Protein AF-A0A8H4BDY1-F1 (afdb_monomer)

Nearest PDB structures (foldseek):
  8tno-assembly2_B  TM=2.056E-01  e=1.438E+00  synthetic construct
  5cwn-assembly1_A  TM=2.339E-01  e=3.934E+00  synthetic construct
  4pho-assembly2_B  TM=1.482E-01  e=3.161E+00  Escherichia coli K-12

Foldseek 3Di:
DDDDLVCQLVVLVVLLVQLQDPPPLFDPVLNVVSVVLSVQLSVLSNPDPDCLPSLLSLQLSLLVNLVSCLVSVVPSNLLSSLLVLLVCLVVDPSSLVSQLVQLVVPVVSGSLNSLLSLLLVFFLWDFFPCNVVCVVVVVLVDPDLVSLVVVCVVVVHDSVVSNVSRDTPDGPPSNVVSLVSSLSSLLSNLPPDPAGSPLVLQQRPSLLSCLAPSHQLVSNQSSLSSLCSNLVCQVPDDDPDDPPDLAARSNLVSLLNLLVDLDDDPVNDPPPPDDDDDDDDDPPSSVVSNVSSLVSLVSVLSHDDDPSNNVNSVVSSVVSVVVSVVSNPPPPVPPCPVVPPPPD

Structure (mmCIF, N/CA/C/O backbone):
data_AF-A0A8H4BDY1-F1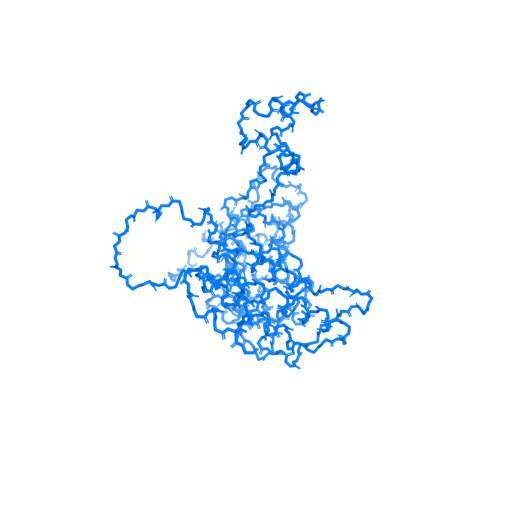
#
_entry.id   AF-A0A8H4BDY1-F1
#
loop_
_atom_site.group_PDB
_atom_site.id
_atom_site.type_symbol
_atom_site.label_atom_id
_atom_site.label_alt_id
_atom_site.label_comp_id
_atom_site.label_asym_id
_atom_site.label_entity_id
_atom_site.label_seq_id
_atom_site.pdbx_PDB_ins_code
_atom_site.Cartn_x
_atom_site.Cartn_y
_atom_site.Cartn_z
_atom_site.occupancy
_atom_site.B_iso_or_equiv
_atom_site.auth_seq_id
_atom_site.auth_comp_id
_atom_site.auth_asym_id
_atom_site.auth_atom_id
_atom_site.pdbx_PDB_model_num
ATOM 1 N N . MET A 1 1 ? -7.256 18.084 20.262 1.00 38.88 1 MET A N 1
ATOM 2 C CA . MET A 1 1 ? -8.569 18.237 20.920 1.00 38.88 1 MET A CA 1
ATOM 3 C C . MET A 1 1 ? -8.689 17.103 21.924 1.00 38.88 1 MET A C 1
ATOM 5 O O . MET A 1 1 ? -8.769 15.958 21.507 1.00 38.88 1 MET A O 1
ATOM 9 N N . VAL A 1 2 ? -8.550 17.391 23.220 1.00 43.09 2 VAL A N 1
ATOM 10 C CA . VAL A 1 2 ? -8.711 16.376 24.274 1.00 43.09 2 VAL A CA 1
ATOM 11 C C . VAL A 1 2 ? -10.213 16.156 24.436 1.00 43.09 2 VAL A C 1
ATOM 13 O O . VAL A 1 2 ? -10.931 17.101 24.757 1.00 43.09 2 VAL A O 1
ATOM 16 N N . LEU A 1 3 ? -10.709 14.959 24.113 1.00 51.81 3 LEU A N 1
ATOM 17 C CA . LEU A 1 3 ? -12.126 14.632 24.278 1.00 51.81 3 LEU A CA 1
ATOM 18 C C . LEU A 1 3 ? -12.453 14.590 25.774 1.00 51.81 3 LEU A C 1
ATOM 20 O O . LEU A 1 3 ? -11.752 13.952 26.555 1.00 51.81 3 LEU A O 1
ATOM 24 N N . VAL A 1 4 ? -13.528 15.267 26.173 1.00 63.31 4 VAL A N 1
ATOM 25 C CA . VAL A 1 4 ? -14.064 15.171 27.535 1.00 63.31 4 VAL A CA 1
ATOM 26 C C . VAL A 1 4 ? -14.642 13.756 27.709 1.00 63.31 4 VAL A C 1
ATOM 28 O O . VAL A 1 4 ? -15.328 13.292 26.797 1.00 63.31 4 VAL A O 1
ATOM 31 N N . PRO A 1 5 ? -14.454 13.056 28.845 1.00 62.84 5 PRO A N 1
ATOM 32 C CA . PRO A 1 5 ? -14.910 11.668 29.001 1.00 62.84 5 PRO A CA 1
ATOM 33 C C . PRO A 1 5 ? -16.387 11.435 28.637 1.00 62.84 5 PRO A C 1
ATOM 35 O O . PRO A 1 5 ? -16.732 10.454 27.986 1.00 62.84 5 PRO A O 1
ATOM 38 N N . LYS A 1 6 ? -17.263 12.400 28.947 1.00 71.88 6 LYS A N 1
ATOM 39 C CA . LYS A 1 6 ? -18.699 12.347 28.615 1.00 71.88 6 LYS A CA 1
ATOM 40 C C . LYS A 1 6 ? -19.000 12.393 27.111 1.00 71.88 6 LYS A C 1
ATOM 42 O O . LYS A 1 6 ? -20.069 11.956 26.698 1.00 71.88 6 LYS A O 1
ATOM 47 N N . SER A 1 7 ? -18.094 12.926 26.289 1.00 82.38 7 SER A N 1
ATOM 48 C CA . SER A 1 7 ? -18.270 12.994 24.833 1.00 82.38 7 SER A CA 1
ATOM 49 C C . SER A 1 7 ? -17.764 11.751 24.102 1.00 82.38 7 SER A C 1
ATOM 51 O O . SER A 1 7 ? -18.085 11.588 22.927 1.00 82.38 7 SER A O 1
ATOM 53 N N . ILE A 1 8 ? -17.009 10.870 24.772 1.00 84.94 8 ILE A N 1
ATOM 54 C CA . ILE A 1 8 ? -16.420 9.668 24.160 1.00 84.94 8 ILE A CA 1
ATOM 55 C C . I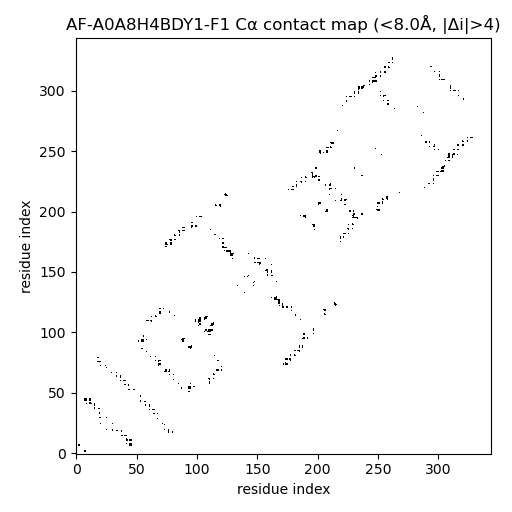LE A 1 8 ? -17.498 8.733 23.586 1.00 84.94 8 ILE A C 1
ATOM 57 O O . ILE A 1 8 ? -17.355 8.356 22.426 1.00 84.94 8 ILE A O 1
ATOM 61 N N . PRO A 1 9 ? -18.615 8.427 24.282 1.00 88.19 9 PRO A N 1
ATOM 62 C CA . PRO A 1 9 ? -19.652 7.566 23.711 1.00 88.19 9 PRO A CA 1
ATOM 63 C C . PRO A 1 9 ? -20.327 8.154 22.473 1.00 88.19 9 PRO A C 1
ATOM 65 O O . PRO A 1 9 ? -20.588 7.444 21.507 1.00 88.19 9 PRO A O 1
ATOM 68 N N . ASN A 1 10 ? -20.573 9.467 22.461 1.00 90.00 10 ASN A N 1
ATOM 69 C CA . ASN A 1 10 ? -21.134 10.124 21.280 1.00 90.00 10 ASN A CA 1
ATOM 70 C C . ASN A 1 10 ? -20.144 10.141 20.113 1.00 90.00 10 ASN A C 1
ATOM 72 O O . ASN A 1 10 ? -20.545 9.889 18.979 1.00 90.00 10 ASN A O 1
ATOM 76 N N . PHE A 1 11 ? -18.862 10.393 20.385 1.00 89.94 11 PHE A N 1
ATOM 77 C CA . PHE A 1 11 ? -17.811 10.282 19.378 1.00 89.94 11 PHE A CA 1
ATOM 78 C C . PHE A 1 11 ? -17.734 8.859 18.809 1.00 89.94 11 PHE A C 1
ATOM 80 O O . PHE A 1 11 ? -17.739 8.704 17.591 1.00 89.94 11 PHE A O 1
ATOM 87 N N . ALA A 1 12 ? -17.722 7.837 19.671 1.00 91.75 12 ALA A N 1
ATOM 88 C CA . ALA A 1 12 ? -17.639 6.435 19.273 1.00 91.75 12 ALA A CA 1
ATOM 89 C C . ALA A 1 12 ? -18.791 6.053 18.336 1.00 91.75 12 ALA A C 1
ATOM 91 O O . ALA A 1 12 ? -18.534 5.549 17.246 1.00 91.75 12 ALA A O 1
ATOM 92 N N . ARG A 1 13 ? -20.038 6.401 18.682 1.00 92.25 13 ARG A N 1
ATOM 93 C CA . ARG A 1 13 ? -21.212 6.170 17.820 1.00 92.25 13 ARG A CA 1
ATOM 94 C C . ARG A 1 13 ? -21.109 6.876 16.474 1.00 92.25 13 ARG A C 1
ATOM 96 O O . ARG A 1 13 ? -21.358 6.270 15.435 1.00 92.25 13 ARG A O 1
ATOM 103 N N . GLN A 1 14 ? -20.746 8.161 16.474 1.00 91.19 14 GLN A N 1
ATOM 104 C CA . GLN A 1 14 ? -20.620 8.938 15.237 1.00 91.19 14 GLN A CA 1
ATOM 105 C C . GLN A 1 14 ? -19.518 8.380 14.337 1.00 91.19 14 GLN A C 1
ATOM 107 O O . GLN A 1 14 ? -19.706 8.272 13.128 1.00 91.19 14 GLN A O 1
ATOM 112 N N . PHE A 1 15 ? -18.386 7.992 14.916 1.00 92.88 15 PHE A N 1
ATOM 113 C CA . PHE A 1 15 ? -17.306 7.341 14.191 1.00 92.88 15 PHE A CA 1
ATOM 114 C C . PHE A 1 15 ? -17.748 5.987 13.622 1.00 92.88 15 PHE A C 1
ATOM 116 O O . PHE A 1 15 ? -17.656 5.776 12.415 1.00 92.88 15 PHE A O 1
ATOM 123 N N . CYS A 1 16 ? -18.305 5.112 14.459 1.00 94.81 16 CYS A N 1
ATOM 124 C CA . CYS A 1 16 ? -18.719 3.762 14.081 1.00 94.81 16 CYS A CA 1
ATOM 125 C C . CYS A 1 16 ? -19.859 3.758 13.056 1.00 94.81 16 CYS A C 1
ATOM 127 O O . CYS A 1 16 ? -19.932 2.858 12.226 1.00 94.81 16 CYS A O 1
ATOM 129 N N . SER A 1 17 ? -20.699 4.799 13.021 1.00 92.31 17 SER A N 1
ATOM 130 C CA . SER A 1 17 ? -21.708 4.957 11.965 1.00 92.31 17 SER A CA 1
ATOM 131 C C . SER A 1 17 ? -21.104 5.040 10.556 1.00 92.31 17 SER A C 1
ATOM 133 O O . SER A 1 17 ? -21.724 4.564 9.612 1.00 92.31 17 SER A O 1
ATOM 135 N N . LYS A 1 18 ? -19.873 5.557 10.414 1.00 92.12 18 LYS A N 1
ATOM 136 C CA . LYS A 1 18 ? -19.153 5.638 9.128 1.00 92.12 18 LYS A CA 1
ATOM 137 C C . LYS A 1 18 ? -18.555 4.306 8.678 1.00 92.12 18 LYS A C 1
ATOM 139 O O . LYS A 1 18 ? -18.120 4.192 7.540 1.00 92.12 18 LYS A O 1
ATOM 144 N N . LEU A 1 19 ? -18.498 3.326 9.576 1.00 93.31 19 LEU A N 1
ATOM 145 C CA . LEU A 1 19 ? -17.988 1.986 9.296 1.00 93.31 19 LEU A CA 1
ATOM 146 C C . LEU A 1 19 ? -19.111 1.001 8.941 1.00 93.31 19 LEU A C 1
ATOM 148 O O . LEU A 1 19 ? -18.834 -0.159 8.650 1.00 93.31 19 LEU A O 1
ATOM 152 N N . LYS A 1 20 ? -20.375 1.445 8.964 1.00 90.94 20 LYS A N 1
ATOM 153 C CA . LYS A 1 20 ? -21.522 0.629 8.562 1.00 90.94 20 LYS A CA 1
ATOM 154 C C . LYS A 1 20 ? -21.788 0.820 7.065 1.00 90.94 20 LYS A C 1
ATOM 156 O O . LYS A 1 20 ? -21.914 1.964 6.626 1.00 90.94 20 LYS A O 1
ATOM 161 N N . PRO A 1 21 ? -21.883 -0.264 6.281 1.00 86.94 21 PRO A N 1
ATOM 162 C CA . PRO A 1 21 ? -22.138 -0.161 4.854 1.00 86.94 21 PRO A CA 1
ATOM 163 C C . PRO A 1 21 ? -23.585 0.301 4.610 1.00 86.94 21 PRO A C 1
ATOM 165 O O . PRO A 1 21 ? -24.479 -0.066 5.383 1.00 86.94 21 PRO A O 1
ATOM 168 N N . PRO A 1 22 ? -23.838 1.087 3.547 1.00 85.12 22 PRO A N 1
ATOM 169 C CA . PRO A 1 22 ? -25.196 1.435 3.154 1.00 85.12 22 PRO A CA 1
ATOM 170 C C . PRO A 1 22 ? -26.000 0.190 2.752 1.00 85.12 22 PRO A C 1
ATOM 172 O O . PRO A 1 22 ? -25.445 -0.861 2.417 1.00 85.12 22 PRO A O 1
ATOM 175 N N . ASP A 1 23 ? -27.327 0.298 2.799 1.00 81.00 23 ASP A N 1
ATOM 176 C CA . ASP A 1 23 ? -28.209 -0.813 2.446 1.00 81.00 23 ASP A CA 1
ATOM 177 C C . ASP A 1 23 ? -27.977 -1.271 0.999 1.00 81.00 23 ASP A C 1
ATOM 179 O O . ASP A 1 23 ? -27.919 -0.464 0.076 1.00 81.00 23 ASP A O 1
ATOM 183 N N . GLY A 1 24 ? -27.815 -2.586 0.816 1.00 81.31 24 GLY A N 1
ATOM 184 C CA . GLY A 1 24 ? -27.540 -3.202 -0.485 1.00 81.31 24 GLY A CA 1
ATOM 185 C C . GLY A 1 24 ? -26.088 -3.102 -0.972 1.00 81.31 24 GLY A C 1
ATOM 186 O O . GLY A 1 24 ? -25.799 -3.607 -2.051 1.00 81.31 24 GLY A O 1
ATOM 187 N N . ALA A 1 25 ? -25.169 -2.497 -0.207 1.00 84.81 25 ALA A N 1
ATOM 188 C CA . ALA A 1 25 ? -23.775 -2.315 -0.633 1.00 84.81 25 ALA A CA 1
ATOM 189 C C . ALA A 1 25 ? -22.879 -3.558 -0.485 1.00 84.81 25 ALA A C 1
ATOM 191 O O . ALA A 1 25 ? -21.786 -3.582 -1.038 1.00 84.81 25 ALA A O 1
ATOM 192 N N . CYS A 1 26 ? -23.311 -4.563 0.277 1.00 90.44 26 CYS A N 1
ATOM 193 C CA . CYS A 1 26 ? -22.607 -5.833 0.464 1.00 90.44 26 CYS A CA 1
ATOM 194 C C . CYS A 1 26 ? -23.605 -6.953 0.782 1.00 90.44 26 CYS A C 1
ATOM 196 O O . CYS A 1 26 ? -24.790 -6.690 1.037 1.00 90.44 26 CYS A O 1
ATOM 198 N N . SER A 1 27 ? -23.135 -8.202 0.778 1.00 90.94 27 SER A N 1
ATOM 199 C CA . SER A 1 27 ? -23.969 -9.351 1.141 1.00 90.94 27 SER A CA 1
ATOM 200 C C . SER A 1 27 ? -24.493 -9.265 2.586 1.00 90.94 27 SER A C 1
ATOM 202 O O . SER A 1 27 ? -23.870 -8.671 3.467 1.00 90.94 27 SER A O 1
ATOM 204 N N . SER A 1 28 ? -25.651 -9.881 2.860 1.00 90.06 28 SER A N 1
ATOM 205 C CA . SER A 1 28 ? -26.267 -9.858 4.198 1.00 90.06 28 SER A CA 1
ATOM 206 C C . SER A 1 28 ? -25.351 -10.433 5.282 1.00 90.06 28 SER A C 1
ATOM 208 O O . SER A 1 28 ? -25.279 -9.871 6.370 1.00 90.06 28 SER A O 1
ATOM 210 N N . ASN A 1 29 ? -24.610 -11.499 4.959 1.00 91.06 29 ASN A N 1
ATOM 211 C CA . ASN A 1 29 ? -23.642 -12.112 5.867 1.00 91.06 29 ASN A CA 1
ATOM 212 C C . ASN A 1 29 ? -22.479 -11.157 6.181 1.00 91.06 29 ASN A C 1
ATOM 214 O O . ASN A 1 29 ? -22.154 -10.937 7.345 1.00 91.06 29 ASN A O 1
ATOM 218 N N . THR A 1 30 ? -21.896 -10.519 5.160 1.00 91.00 30 THR A N 1
ATOM 219 C CA . THR A 1 30 ? -20.850 -9.504 5.354 1.00 91.00 30 THR A CA 1
ATOM 220 C C . THR A 1 30 ? -21.359 -8.339 6.200 1.00 91.00 30 THR A C 1
ATOM 222 O O . THR A 1 30 ? -20.673 -7.898 7.123 1.00 91.00 30 THR A O 1
ATOM 225 N N . LYS A 1 31 ? -22.579 -7.861 5.933 1.00 92.31 31 LYS A N 1
ATOM 226 C CA . LYS A 1 31 ? -23.200 -6.780 6.705 1.00 92.31 31 LYS A CA 1
ATOM 227 C C . LYS A 1 31 ? -23.331 -7.142 8.185 1.00 92.31 31 LYS A C 1
ATOM 229 O O . LYS A 1 31 ? -23.054 -6.295 9.033 1.00 92.31 31 LYS A O 1
ATOM 234 N N . GLU A 1 32 ? -23.727 -8.373 8.497 1.00 92.12 32 GLU A N 1
ATOM 235 C CA . GLU A 1 32 ? -23.847 -8.859 9.873 1.00 92.12 32 GLU A CA 1
ATOM 236 C C . GLU A 1 32 ? -22.480 -8.945 10.563 1.00 92.12 32 GLU A C 1
ATOM 238 O O . GLU A 1 32 ? -22.296 -8.330 11.616 1.00 92.12 32 GLU A O 1
ATOM 243 N N . ILE A 1 33 ? -21.491 -9.590 9.936 1.00 93.62 33 ILE A N 1
ATOM 244 C CA . ILE A 1 33 ? -20.128 -9.704 10.483 1.00 93.62 33 ILE A CA 1
ATOM 245 C C . ILE A 1 33 ? -19.529 -8.317 10.735 1.00 93.62 33 ILE A C 1
ATOM 247 O O . ILE A 1 33 ? -19.016 -8.038 11.820 1.00 93.62 33 ILE A O 1
ATOM 251 N N . LEU A 1 34 ? -19.632 -7.414 9.760 1.00 94.25 34 LEU A N 1
ATOM 252 C CA . LEU A 1 34 ? -19.118 -6.057 9.894 1.00 94.25 34 LEU A CA 1
ATOM 253 C C . LEU A 1 34 ? -19.869 -5.278 10.982 1.00 94.25 34 LEU A C 1
ATOM 255 O O . LEU A 1 34 ? -19.256 -4.491 11.696 1.00 94.25 34 LEU A O 1
ATOM 259 N N . SER A 1 35 ? -21.170 -5.515 11.169 1.00 93.69 35 SER A N 1
ATOM 260 C CA . SER A 1 35 ? -21.929 -4.880 12.252 1.00 93.69 35 SER A CA 1
ATOM 261 C C . SER A 1 35 ? -21.447 -5.301 13.644 1.00 93.69 35 SER A C 1
ATOM 263 O O . SER A 1 35 ? -21.367 -4.443 14.526 1.00 93.69 35 SER A O 1
ATOM 265 N N . LEU A 1 36 ? -21.066 -6.573 13.818 1.00 95.12 36 LEU A N 1
ATOM 266 C CA . LEU A 1 36 ? -20.481 -7.087 15.057 1.00 95.12 36 LEU A CA 1
ATOM 267 C C . LEU A 1 36 ? -19.117 -6.438 15.314 1.00 95.12 36 LEU A C 1
ATOM 269 O O . LEU A 1 36 ? -18.917 -5.835 16.365 1.00 95.12 36 LEU A O 1
ATOM 273 N N . LEU A 1 37 ? -18.233 -6.431 14.311 1.00 96.56 37 LEU A N 1
ATOM 274 C CA . LEU A 1 37 ? -16.915 -5.792 14.418 1.00 96.56 37 LEU A CA 1
ATOM 275 C C . LEU A 1 37 ? -17.017 -4.294 14.727 1.00 96.56 37 LEU A C 1
ATOM 277 O O . LEU A 1 37 ? -16.262 -3.762 15.537 1.00 96.56 37 LEU A O 1
ATOM 281 N N . VAL A 1 38 ? -17.968 -3.591 14.108 1.00 95.88 38 VAL A N 1
ATOM 282 C CA . VAL A 1 38 ? -18.206 -2.167 14.373 1.00 95.88 38 VAL A CA 1
ATOM 283 C C . VAL A 1 38 ? -18.724 -1.938 15.795 1.00 95.88 38 VAL A C 1
ATOM 285 O O . VAL A 1 38 ? -18.346 -0.943 16.414 1.00 95.88 38 VAL A O 1
ATOM 288 N N . SER A 1 39 ? -19.542 -2.847 16.331 1.00 95.88 39 SER A N 1
ATOM 289 C CA . SER A 1 39 ? -19.968 -2.806 17.735 1.00 95.88 39 SER A CA 1
ATOM 290 C C . SER A 1 39 ? -18.779 -2.986 18.683 1.00 95.88 39 SER A C 1
ATOM 292 O O . SER A 1 39 ? -18.631 -2.213 19.629 1.00 95.88 39 SER A O 1
ATOM 294 N N . ASP A 1 40 ? -17.885 -3.933 18.393 1.00 96.56 40 ASP A N 1
ATOM 295 C CA . ASP A 1 40 ? -16.677 -4.170 19.192 1.00 96.56 40 ASP A CA 1
ATOM 296 C C . ASP A 1 40 ? -15.716 -2.971 19.150 1.00 96.56 40 ASP A C 1
ATOM 298 O O . ASP A 1 40 ? -15.106 -2.608 20.162 1.00 96.56 40 ASP A O 1
ATOM 302 N N . ILE A 1 41 ? -15.606 -2.301 17.995 1.00 96.38 41 ILE A N 1
ATOM 303 C CA . ILE A 1 41 ? -14.851 -1.047 17.852 1.00 96.38 41 ILE A CA 1
ATOM 304 C C . ILE A 1 41 ? -15.476 0.046 18.725 1.00 96.38 41 ILE A C 1
ATOM 306 O O . ILE A 1 41 ? -14.752 0.739 19.445 1.00 96.38 41 ILE A O 1
ATOM 310 N N . GLU A 1 42 ? -16.802 0.201 18.688 1.00 95.62 42 GLU A N 1
ATOM 311 C CA . GLU A 1 42 ? -17.514 1.188 19.504 1.00 95.62 42 GLU A CA 1
ATOM 312 C C . GLU A 1 42 ? -17.256 0.953 20.997 1.00 95.62 42 GLU A C 1
ATOM 314 O O . GLU A 1 42 ? -16.857 1.877 21.713 1.00 95.62 42 GLU A O 1
ATOM 319 N N . GLU A 1 43 ? -17.409 -0.289 21.456 1.00 94.25 43 GLU A N 1
ATOM 320 C CA . GLU A 1 43 ? -17.187 -0.686 22.845 1.00 94.25 43 GLU A CA 1
ATOM 321 C C . GLU A 1 43 ? -15.734 -0.461 23.281 1.00 94.25 43 GLU A C 1
ATOM 323 O O . GLU A 1 43 ? -15.492 0.100 24.354 1.00 94.25 43 GLU A O 1
ATOM 328 N N . THR A 1 44 ? -14.771 -0.812 22.424 1.00 94.25 44 THR A N 1
ATOM 329 C CA . THR A 1 44 ? -13.336 -0.593 22.667 1.00 94.25 44 THR A CA 1
ATOM 330 C C . THR A 1 44 ? -13.017 0.892 22.854 1.00 94.25 44 THR A C 1
ATOM 332 O O . THR A 1 44 ? -12.248 1.251 23.747 1.00 94.25 44 THR A O 1
ATOM 335 N N . ILE A 1 45 ? -13.620 1.779 22.053 1.00 92.44 45 ILE A N 1
ATOM 336 C CA . ILE A 1 45 ? -13.439 3.233 22.193 1.00 92.44 45 ILE A CA 1
ATOM 337 C C . ILE A 1 45 ? -14.103 3.738 23.478 1.00 92.44 45 ILE A C 1
ATOM 339 O O . ILE A 1 45 ? -13.500 4.528 24.205 1.00 92.44 45 ILE A O 1
ATOM 343 N N . ILE A 1 46 ? -15.329 3.295 23.773 1.00 90.69 46 ILE A N 1
ATOM 344 C CA . ILE A 1 46 ? -16.091 3.733 24.953 1.00 90.69 46 ILE A CA 1
ATOM 345 C C . ILE A 1 46 ? -15.378 3.357 26.251 1.00 90.69 46 ILE A C 1
ATOM 347 O O . ILE A 1 46 ? -15.313 4.174 27.168 1.00 90.69 46 ILE A O 1
ATOM 351 N N . ARG A 1 47 ? -14.841 2.138 26.323 1.00 88.12 47 ARG A N 1
ATOM 352 C CA . ARG A 1 47 ? -14.148 1.601 27.505 1.00 88.12 47 ARG A CA 1
ATOM 353 C C . ARG A 1 47 ? -12.652 1.917 27.521 1.00 88.12 47 ARG A C 1
ATOM 355 O O . ARG A 1 47 ? -11.906 1.341 28.308 1.00 88.12 47 ARG A O 1
ATOM 362 N N . SER A 1 48 ? -12.192 2.805 26.643 1.00 86.19 48 SER A N 1
ATOM 363 C CA . SER A 1 48 ? -10.777 3.139 26.534 1.00 86.19 48 SER A CA 1
ATOM 364 C C . SER A 1 48 ? -10.286 3.905 27.762 1.00 86.19 48 SER A C 1
ATOM 366 O O . SER A 1 48 ? -10.451 5.121 27.854 1.00 86.19 48 SER A O 1
ATOM 368 N N . GLU A 1 49 ? -9.578 3.212 28.647 1.00 83.94 49 GLU A N 1
ATOM 369 C CA . GLU A 1 49 ? -8.903 3.814 29.805 1.00 83.94 49 GLU A CA 1
ATOM 370 C C . GLU A 1 49 ? -7.382 3.904 29.616 1.00 83.94 49 GLU A C 1
ATOM 372 O O . GLU A 1 49 ? -6.737 4.796 30.166 1.00 83.94 49 GLU A O 1
ATOM 377 N N . ASN A 1 50 ? -6.799 3.010 28.807 1.00 83.31 50 ASN A N 1
ATOM 378 C CA . ASN A 1 50 ? -5.355 2.913 28.611 1.00 83.31 50 ASN A CA 1
ATOM 379 C C . ASN A 1 50 ? -4.992 2.756 27.121 1.00 83.31 50 ASN A C 1
ATOM 381 O O . ASN A 1 50 ? -5.309 1.723 26.524 1.00 83.31 50 ASN A O 1
ATOM 385 N N . PRO A 1 51 ? -4.257 3.713 26.518 1.00 81.62 51 PRO A N 1
ATOM 386 C CA . PRO A 1 51 ? -3.891 3.650 25.103 1.00 81.62 51 PRO A CA 1
ATOM 387 C C . PRO A 1 51 ? -3.042 2.421 24.752 1.00 81.62 51 PRO A C 1
ATOM 389 O O . PRO A 1 51 ? -3.138 1.928 23.629 1.00 81.62 51 PRO A O 1
ATOM 392 N N . SER A 1 52 ? -2.262 1.885 25.695 1.00 85.00 52 SER A N 1
ATOM 393 C CA . SER A 1 52 ? -1.443 0.685 25.483 1.00 85.00 52 SER A CA 1
ATOM 394 C C . SER A 1 52 ? -2.271 -0.581 25.258 1.00 85.00 52 SER A C 1
ATOM 396 O O . SER A 1 52 ? -1.744 -1.532 24.693 1.00 85.00 52 SER A O 1
ATOM 398 N N . PHE A 1 53 ? -3.544 -0.592 25.667 1.00 86.69 53 PHE A N 1
ATOM 399 C CA . PHE A 1 53 ? -4.492 -1.679 25.398 1.00 86.69 53 PHE A CA 1
ATOM 400 C C . PHE A 1 53 ? -5.461 -1.320 24.273 1.00 86.69 53 PHE A C 1
ATOM 402 O O . PHE A 1 53 ? -5.662 -2.116 23.359 1.00 86.69 53 PHE A O 1
ATOM 409 N N . THR A 1 54 ? -6.011 -0.104 24.290 1.00 91.31 54 THR A N 1
ATOM 410 C CA . THR A 1 54 ? -6.995 0.332 23.292 1.00 91.31 54 THR A CA 1
ATOM 411 C C . THR A 1 54 ? -6.420 0.307 21.877 1.00 91.31 54 THR A C 1
ATOM 413 O O . THR A 1 54 ? -7.081 -0.153 20.951 1.00 91.31 54 THR A O 1
ATOM 416 N N . ILE A 1 55 ? -5.187 0.790 21.683 1.00 92.75 55 ILE A N 1
ATOM 417 C CA . ILE A 1 55 ? -4.589 0.905 20.347 1.00 92.75 55 ILE A CA 1
ATOM 418 C C . ILE A 1 55 ? -4.356 -0.473 19.709 1.00 92.75 55 ILE A C 1
ATOM 420 O O . ILE A 1 55 ? -4.815 -0.657 18.580 1.00 92.75 55 ILE A O 1
ATOM 424 N N . PRO A 1 56 ? -3.703 -1.450 20.375 1.00 92.94 56 PRO A N 1
ATOM 425 C CA . PRO A 1 56 ? -3.599 -2.801 19.829 1.00 92.94 56 PRO A CA 1
ATOM 426 C C . PRO A 1 56 ? -4.959 -3.426 19.496 1.00 92.94 56 PRO A C 1
ATOM 428 O O . PRO A 1 56 ? -5.106 -3.980 18.409 1.00 92.94 56 PRO A O 1
ATOM 431 N N . SER A 1 57 ? -5.960 -3.291 20.375 1.00 94.44 57 SER A N 1
ATOM 432 C CA . SER A 1 57 ? -7.304 -3.838 20.136 1.00 94.44 57 SER A CA 1
ATOM 433 C C . SER A 1 57 ? -7.975 -3.211 18.914 1.00 94.44 57 SER A C 1
ATOM 435 O O . SER A 1 57 ? -8.511 -3.927 18.073 1.00 94.44 57 SER A O 1
ATOM 437 N N . LEU A 1 58 ? -7.884 -1.886 18.754 1.00 95.50 58 LEU A N 1
ATOM 438 C CA . LEU A 1 58 ? -8.410 -1.203 17.571 1.00 95.50 58 LEU A CA 1
ATOM 439 C C . LEU A 1 58 ? -7.700 -1.642 16.290 1.00 95.50 58 LEU A C 1
ATOM 441 O O . LEU A 1 58 ? -8.362 -1.901 15.291 1.00 95.50 58 LEU A O 1
ATOM 445 N N . LEU A 1 59 ? -6.369 -1.757 16.307 1.00 95.44 59 LEU A N 1
ATOM 446 C CA . LEU A 1 59 ? -5.618 -2.244 15.147 1.00 95.44 59 LEU A CA 1
ATOM 447 C C . LEU A 1 59 ? -6.008 -3.682 14.787 1.00 95.44 59 LEU A C 1
ATOM 449 O O . LEU A 1 59 ? -6.146 -3.981 13.604 1.00 95.44 59 LEU A O 1
ATOM 453 N N . ALA A 1 60 ? -6.236 -4.548 15.777 1.00 94.88 60 ALA A N 1
ATOM 454 C CA . ALA A 1 60 ? -6.698 -5.914 15.551 1.00 94.88 60 ALA A CA 1
ATOM 45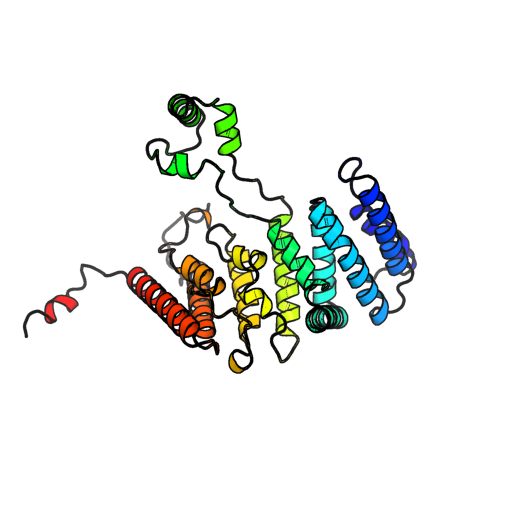5 C C . ALA A 1 60 ? -8.109 -5.958 14.941 1.00 94.88 60 ALA A C 1
ATOM 457 O O . ALA A 1 60 ? -8.328 -6.694 13.981 1.00 94.88 60 ALA A O 1
ATOM 458 N N . LEU A 1 61 ? -9.041 -5.137 15.431 1.00 96.62 61 LEU A N 1
ATOM 459 C CA . LEU A 1 61 ? -10.393 -5.037 14.869 1.00 96.62 61 LEU A CA 1
ATOM 460 C C . LEU A 1 61 ? -10.368 -4.477 13.440 1.00 96.62 61 LEU A C 1
ATOM 462 O O . LEU A 1 61 ? -10.990 -5.038 12.542 1.00 96.62 61 LEU A O 1
ATOM 466 N N . PHE A 1 62 ? -9.570 -3.437 13.177 1.00 96.94 62 PHE A N 1
ATOM 467 C CA . PHE A 1 62 ? -9.360 -2.939 11.815 1.00 96.94 62 PHE A CA 1
ATOM 468 C C . PHE A 1 62 ? -8.736 -3.995 10.898 1.00 96.94 62 PHE A C 1
ATOM 470 O O . PHE A 1 62 ? -9.130 -4.099 9.738 1.00 96.94 62 PHE A O 1
ATOM 477 N N . ASN A 1 63 ? -7.814 -4.811 11.414 1.00 95.44 63 ASN A N 1
ATOM 478 C CA . ASN A 1 63 ? -7.226 -5.919 10.669 1.00 95.44 63 ASN A CA 1
ATOM 479 C C . ASN A 1 63 ? -8.259 -6.968 10.248 1.00 95.44 63 ASN A C 1
ATOM 481 O O . ASN A 1 63 ? -8.106 -7.568 9.193 1.00 95.44 63 ASN A O 1
ATOM 485 N N . GLN A 1 64 ? -9.289 -7.189 11.064 1.00 95.44 64 GLN A N 1
ATOM 486 C CA . GLN A 1 64 ? -10.388 -8.102 10.747 1.00 95.44 64 GLN A CA 1
ATOM 487 C C . GLN A 1 64 ? -11.371 -7.474 9.751 1.00 95.44 64 GLN A C 1
ATOM 489 O O . GLN A 1 64 ? -11.855 -8.158 8.854 1.00 95.44 64 GLN A O 1
ATOM 494 N N . CYS A 1 65 ? -11.621 -6.164 9.853 1.00 96.06 65 CYS A N 1
ATOM 495 C CA . CYS A 1 65 ? -12.487 -5.449 8.914 1.00 96.06 65 CYS A CA 1
ATOM 496 C C . CYS A 1 65 ? -11.892 -5.350 7.501 1.00 96.06 65 CYS A C 1
ATOM 498 O O . CYS A 1 65 ? -12.636 -5.429 6.526 1.00 96.06 65 CYS A O 1
ATOM 500 N N . LEU A 1 66 ? -10.577 -5.128 7.372 1.00 95.50 66 LEU A N 1
ATOM 501 C CA . LEU A 1 66 ? -9.941 -4.815 6.086 1.00 95.50 66 LEU A CA 1
ATOM 502 C C . LEU A 1 66 ? -10.166 -5.894 5.008 1.00 95.50 66 LEU A C 1
ATOM 504 O O . LEU A 1 66 ? -10.647 -5.508 3.946 1.00 95.50 66 LEU A O 1
ATOM 508 N N . PRO A 1 67 ? -9.906 -7.198 5.241 1.00 94.56 67 PRO A N 1
ATOM 509 C CA . PRO A 1 67 ? -10.163 -8.246 4.248 1.00 94.56 67 PRO A CA 1
ATOM 510 C C . PRO A 1 67 ? -11.615 -8.264 3.761 1.00 94.56 67 PRO A C 1
ATOM 512 O O . PRO A 1 67 ? -11.866 -8.219 2.562 1.00 94.56 67 PRO A O 1
ATOM 515 N N . ILE A 1 68 ? -12.569 -8.191 4.694 1.00 94.75 68 ILE A N 1
ATOM 516 C CA . ILE A 1 68 ? -14.008 -8.156 4.397 1.00 94.75 68 ILE A CA 1
ATOM 517 C C . ILE A 1 68 ? -14.344 -6.957 3.498 1.00 94.75 68 ILE A C 1
ATOM 519 O O . ILE A 1 68 ? -15.079 -7.070 2.518 1.00 94.75 68 ILE A O 1
ATOM 523 N N . CYS A 1 69 ? -13.785 -5.788 3.820 1.00 94.56 69 CYS A N 1
ATOM 524 C CA . CYS A 1 69 ? -14.011 -4.574 3.045 1.00 94.56 69 CYS A CA 1
ATOM 525 C C . CYS A 1 69 ? -13.344 -4.622 1.664 1.00 94.56 69 CYS A C 1
ATOM 527 O O . CYS A 1 69 ? -13.872 -4.025 0.727 1.00 94.56 69 CYS A O 1
ATOM 529 N N . ILE A 1 70 ? -12.195 -5.292 1.533 1.00 93.19 70 ILE A N 1
ATOM 530 C CA . ILE A 1 70 ? -11.490 -5.486 0.259 1.00 93.19 70 ILE A CA 1
ATOM 531 C C . ILE A 1 70 ? -12.332 -6.364 -0.670 1.00 93.19 70 ILE A C 1
ATOM 533 O O . ILE A 1 70 ? -12.582 -5.961 -1.809 1.00 93.19 70 ILE A O 1
ATOM 537 N N . ASP A 1 71 ? -12.819 -7.501 -0.170 1.00 92.81 71 ASP A N 1
ATOM 538 C CA . ASP A 1 71 ? -13.601 -8.471 -0.946 1.00 92.81 71 ASP A CA 1
ATOM 539 C C . ASP A 1 71 ? -14.891 -7.847 -1.505 1.00 92.81 71 ASP A C 1
ATOM 541 O O . ASP A 1 71 ? -15.216 -8.006 -2.684 1.00 92.81 71 ASP A O 1
ATOM 545 N N . GLU A 1 72 ? -15.582 -7.051 -0.688 1.00 92.94 72 GLU A N 1
ATOM 546 C CA . GLU A 1 72 ? -16.835 -6.371 -1.055 1.00 92.94 72 GLU A CA 1
ATOM 547 C C . GLU A 1 72 ? -16.611 -4.969 -1.654 1.00 92.94 72 GLU A C 1
ATOM 549 O O . GLU A 1 72 ? -17.563 -4.249 -1.950 1.00 92.94 72 GLU A O 1
ATOM 554 N N . LYS A 1 73 ? -15.353 -4.551 -1.852 1.00 91.19 73 LYS A N 1
ATOM 555 C CA . LYS A 1 73 ? -14.969 -3.249 -2.433 1.00 91.19 73 LYS A CA 1
ATOM 556 C C . LYS A 1 73 ? -15.570 -2.028 -1.715 1.00 91.19 73 LYS A C 1
ATOM 558 O O . LYS A 1 73 ? -15.939 -1.032 -2.340 1.00 91.19 73 LYS A O 1
ATOM 563 N N . LEU A 1 74 ? -15.616 -2.062 -0.385 1.00 93.00 74 LEU A N 1
ATOM 564 C CA . LEU A 1 74 ? -16.178 -1.005 0.466 1.00 93.00 74 LEU A CA 1
ATOM 565 C C . LEU A 1 74 ? -15.212 0.186 0.632 1.00 93.00 74 LEU A C 1
ATOM 567 O O . LEU A 1 74 ? -14.681 0.442 1.716 1.00 93.00 74 LEU A O 1
ATOM 571 N N . HIS A 1 75 ? -14.977 0.928 -0.452 1.00 92.00 75 HIS A N 1
ATOM 572 C CA . HIS A 1 75 ? -13.951 1.977 -0.547 1.00 92.00 75 HIS A CA 1
ATOM 573 C C . HIS A 1 75 ? -14.017 3.053 0.552 1.00 92.00 75 HIS A C 1
ATOM 575 O O . HIS A 1 75 ? -12.974 3.432 1.086 1.00 92.00 75 HIS A O 1
ATOM 581 N N . ASP A 1 76 ? -15.208 3.518 0.937 1.00 92.69 76 ASP A N 1
ATOM 582 C CA . ASP A 1 76 ? -15.372 4.545 1.981 1.00 92.69 76 ASP A CA 1
ATOM 583 C C . ASP A 1 76 ? -14.955 4.054 3.374 1.00 92.69 76 ASP A C 1
ATOM 585 O O . ASP A 1 76 ? -14.332 4.781 4.160 1.00 92.69 76 ASP A O 1
ATOM 589 N N . ILE A 1 77 ? -15.264 2.792 3.673 1.00 95.06 77 ILE A N 1
ATOM 590 C CA . ILE A 1 77 ? -14.925 2.161 4.949 1.00 95.06 77 ILE A CA 1
ATOM 591 C C . ILE A 1 77 ? -13.419 1.910 4.998 1.00 95.06 77 ILE A C 1
ATOM 593 O O . ILE A 1 77 ? -12.774 2.269 5.985 1.00 95.06 77 ILE A O 1
ATOM 597 N N . ILE A 1 78 ? -12.837 1.406 3.904 1.00 96.25 78 ILE A N 1
ATOM 598 C CA . ILE A 1 78 ? -11.384 1.252 3.760 1.00 96.25 78 ILE A CA 1
ATOM 599 C C . ILE A 1 78 ? -10.685 2.595 3.985 1.00 96.25 78 ILE A C 1
ATOM 601 O O . ILE A 1 78 ? -9.780 2.679 4.814 1.00 96.25 78 ILE A O 1
ATOM 605 N N . ALA A 1 79 ? -11.117 3.657 3.299 1.00 95.88 79 ALA A N 1
ATOM 606 C CA . ALA A 1 79 ? -10.528 4.987 3.435 1.00 95.88 79 ALA A CA 1
ATOM 607 C C . ALA A 1 79 ? -10.579 5.487 4.889 1.00 95.88 79 ALA A C 1
ATOM 609 O O . ALA A 1 79 ? -9.596 6.035 5.401 1.00 95.88 79 ALA A O 1
ATOM 610 N N . THR A 1 80 ? -11.695 5.248 5.582 1.00 96.25 80 THR A N 1
ATOM 611 C CA . THR A 1 80 ? -11.866 5.607 6.996 1.00 96.25 80 THR A CA 1
ATOM 612 C C . THR A 1 80 ? -10.900 4.833 7.894 1.00 96.25 80 THR A C 1
ATOM 614 O O . THR A 1 80 ? -10.171 5.451 8.674 1.00 96.25 80 THR A O 1
ATOM 617 N N . ILE A 1 81 ? -10.841 3.504 7.760 1.00 97.31 81 ILE A N 1
ATOM 618 C CA . ILE A 1 81 ? -9.949 2.638 8.546 1.00 97.31 81 ILE A CA 1
ATOM 619 C C . ILE A 1 81 ? -8.488 3.039 8.334 1.00 97.31 81 ILE A C 1
ATOM 621 O O . ILE A 1 81 ? -7.766 3.305 9.296 1.00 97.31 81 ILE A O 1
ATOM 625 N N . VAL A 1 82 ? -8.065 3.152 7.076 1.00 97.31 82 VAL A N 1
ATOM 626 C CA . VAL A 1 82 ? -6.695 3.511 6.693 1.00 97.31 82 VAL A CA 1
ATOM 627 C C . VAL A 1 82 ? -6.303 4.877 7.262 1.00 97.31 82 VAL A C 1
ATOM 629 O O . VAL A 1 82 ? -5.207 5.030 7.804 1.00 97.31 82 VAL A O 1
ATOM 632 N N . THR A 1 83 ? -7.197 5.866 7.189 1.00 96.62 83 THR A N 1
ATOM 633 C CA . THR A 1 83 ? -6.948 7.204 7.746 1.00 96.62 83 THR A CA 1
ATOM 634 C C . THR A 1 83 ? -6.757 7.144 9.261 1.00 96.62 83 THR A C 1
ATOM 636 O O . THR A 1 83 ? -5.847 7.778 9.799 1.00 96.62 83 THR A O 1
ATOM 639 N N . VAL A 1 84 ? -7.574 6.362 9.970 1.00 95.69 84 VAL A N 1
ATOM 640 C CA . VAL A 1 84 ? -7.434 6.191 11.422 1.00 95.69 84 VAL A CA 1
ATOM 641 C C . VAL A 1 84 ? -6.135 5.471 11.765 1.00 95.69 84 VAL A C 1
ATOM 643 O O . VAL A 1 84 ? -5.398 5.946 12.627 1.00 95.69 84 VAL A O 1
ATOM 646 N N . MET A 1 85 ? -5.802 4.384 11.068 1.00 97.12 85 MET A N 1
ATOM 647 C CA . MET A 1 85 ? -4.535 3.673 11.261 1.00 97.12 85 MET A CA 1
ATOM 648 C C . MET A 1 85 ? -3.331 4.593 11.033 1.00 97.12 85 MET A C 1
ATOM 650 O O . MET A 1 85 ? -2.407 4.605 11.846 1.00 97.12 85 MET A O 1
ATOM 654 N N . GLN A 1 86 ? -3.364 5.428 9.990 1.00 96.62 86 GLN A N 1
ATOM 655 C CA . GLN A 1 86 ? -2.323 6.420 9.714 1.00 96.62 86 GLN A CA 1
ATOM 656 C C . GLN A 1 86 ? -2.165 7.403 10.877 1.00 96.62 86 GLN A C 1
ATOM 658 O O . GLN A 1 86 ? -1.040 7.685 11.301 1.00 96.62 86 GLN A O 1
ATOM 663 N N . ARG A 1 87 ? -3.275 7.893 11.437 1.00 94.44 87 ARG A N 1
ATOM 664 C CA . ARG A 1 87 ? -3.252 8.788 12.600 1.00 94.44 87 ARG A CA 1
ATOM 665 C C . ARG A 1 87 ? -2.702 8.085 13.837 1.00 94.44 87 ARG A C 1
ATOM 667 O O . ARG A 1 87 ? -1.833 8.648 14.498 1.00 94.44 87 ARG A O 1
ATOM 674 N N . LEU A 1 88 ? -3.145 6.862 14.123 1.00 93.62 88 LEU A N 1
ATOM 675 C CA . LEU A 1 88 ? -2.662 6.078 15.262 1.00 93.62 88 LEU A CA 1
ATOM 676 C C . LEU A 1 88 ? -1.148 5.865 15.190 1.00 93.62 88 LEU A C 1
ATOM 678 O O . LEU A 1 88 ? -0.452 6.144 16.159 1.00 93.62 88 LEU A O 1
ATOM 682 N N . VAL A 1 89 ? -0.629 5.456 14.034 1.00 93.19 89 VAL A N 1
ATOM 683 C CA . VAL A 1 89 ? 0.808 5.219 13.815 1.00 93.19 89 VAL A CA 1
ATOM 684 C C . VAL A 1 89 ? 1.632 6.505 13.884 1.00 93.19 89 VAL A C 1
ATOM 686 O O . VAL A 1 89 ? 2.757 6.488 14.370 1.00 93.19 89 VAL A O 1
ATOM 689 N N . THR A 1 90 ? 1.074 7.634 13.445 1.00 90.25 90 THR A N 1
ATOM 690 C CA . THR A 1 90 ? 1.761 8.936 13.507 1.00 90.25 90 THR A CA 1
ATOM 691 C C . THR A 1 90 ? 1.889 9.454 14.940 1.00 90.25 90 THR A C 1
ATOM 693 O O . THR A 1 90 ? 2.888 10.084 15.278 1.00 90.25 90 THR A O 1
ATOM 696 N N . PHE A 1 91 ? 0.879 9.217 15.782 1.00 87.75 91 PHE A N 1
ATOM 697 C CA . PHE A 1 91 ? 0.808 9.794 17.129 1.00 87.75 91 PHE A CA 1
ATOM 698 C C . PHE A 1 91 ? 1.109 8.804 18.259 1.00 87.75 91 PHE A C 1
ATOM 700 O O . PHE A 1 91 ? 1.180 9.219 19.415 1.00 87.75 91 PHE A O 1
ATOM 707 N N . SER A 1 92 ? 1.293 7.516 17.963 1.00 88.62 92 SER A N 1
ATOM 708 C CA . SER A 1 92 ? 1.571 6.488 18.965 1.00 88.62 92 SER A CA 1
ATOM 709 C C . SER A 1 92 ? 2.657 5.521 18.509 1.00 88.62 92 SER A C 1
ATOM 711 O O . SER A 1 92 ? 2.474 4.738 17.576 1.00 88.62 92 SER A O 1
ATOM 713 N N . ALA A 1 93 ? 3.766 5.503 19.253 1.00 88.81 93 ALA A N 1
ATOM 714 C CA . ALA A 1 93 ? 4.822 4.510 19.075 1.00 88.81 93 ALA A CA 1
ATOM 715 C C . ALA A 1 93 ? 4.304 3.076 19.285 1.00 88.81 93 ALA A C 1
ATOM 717 O O . ALA A 1 93 ? 4.746 2.159 18.598 1.00 88.81 93 ALA A O 1
ATOM 718 N N . THR A 1 94 ? 3.317 2.886 20.172 1.00 90.00 94 THR A N 1
ATOM 719 C CA . THR A 1 94 ? 2.667 1.586 20.385 1.00 90.00 94 THR A CA 1
ATOM 720 C C . THR A 1 94 ? 2.015 1.079 19.104 1.00 90.00 94 THR A C 1
ATOM 722 O O . THR A 1 94 ? 2.142 -0.097 18.792 1.00 90.00 94 THR A O 1
ATOM 725 N N . ALA A 1 95 ? 1.351 1.945 18.331 1.00 92.38 95 ALA A N 1
ATOM 726 C CA . ALA A 1 95 ? 0.733 1.532 17.073 1.00 92.38 95 ALA A CA 1
ATOM 727 C C . ALA A 1 95 ? 1.783 1.054 16.059 1.00 92.38 95 ALA A C 1
ATOM 729 O O . ALA A 1 95 ? 1.622 -0.009 15.463 1.00 92.38 95 ALA A O 1
ATOM 730 N N . ALA A 1 96 ? 2.874 1.810 15.897 1.00 90.94 96 ALA A N 1
ATOM 731 C CA . ALA A 1 96 ? 3.962 1.441 14.994 1.00 90.94 96 ALA A CA 1
ATOM 732 C C . ALA A 1 96 ? 4.615 0.102 15.388 1.00 90.94 96 ALA A C 1
ATOM 734 O O . ALA A 1 96 ? 4.774 -0.775 14.539 1.00 90.94 96 ALA A O 1
ATOM 735 N N . ASP A 1 97 ? 4.918 -0.088 16.677 1.00 91.31 97 ASP A N 1
ATOM 736 C CA . ASP A 1 97 ? 5.509 -1.326 17.205 1.00 91.31 97 ASP A CA 1
ATOM 737 C C . ASP A 1 97 ? 4.595 -2.545 16.991 1.00 91.31 97 ASP A C 1
ATOM 739 O O . ASP A 1 97 ? 5.062 -3.609 16.581 1.00 91.31 97 ASP A O 1
ATOM 743 N N . GLN A 1 98 ? 3.280 -2.396 17.184 1.00 92.62 98 GLN A N 1
ATOM 744 C CA . GLN A 1 98 ? 2.325 -3.483 16.931 1.00 92.62 98 GLN A CA 1
ATOM 745 C C . GLN A 1 98 ? 2.259 -3.877 15.453 1.00 92.62 98 GLN A C 1
ATOM 747 O O . GLN A 1 98 ? 2.247 -5.067 15.138 1.00 92.62 98 GLN A O 1
ATOM 752 N N . LEU A 1 99 ? 2.274 -2.906 14.534 1.00 94.12 99 LEU A N 1
ATOM 753 C CA . LEU A 1 99 ? 2.301 -3.200 13.099 1.00 94.12 99 LEU A CA 1
ATOM 754 C C . LEU A 1 99 ? 3.579 -3.942 12.691 1.00 94.12 99 LEU A C 1
ATOM 756 O O . LEU A 1 99 ? 3.514 -4.910 11.933 1.00 94.12 99 LEU A O 1
ATOM 760 N N . VAL A 1 100 ? 4.729 -3.539 13.235 1.00 92.31 100 VAL A N 1
ATOM 761 C CA . VAL A 1 100 ? 6.017 -4.210 12.998 1.00 92.31 100 VAL A CA 1
ATOM 762 C C . VAL A 1 100 ? 5.993 -5.639 13.530 1.00 92.31 100 VAL A C 1
ATOM 764 O O . VAL A 1 100 ? 6.425 -6.562 12.837 1.00 92.31 100 VAL A O 1
ATOM 767 N N . LYS A 1 101 ? 5.495 -5.838 14.756 1.00 91.94 101 LYS A N 1
ATOM 768 C CA . LYS A 1 101 ? 5.347 -7.172 15.351 1.00 91.94 101 LYS A CA 1
ATOM 769 C C . LYS A 1 101 ? 4.461 -8.062 14.492 1.00 91.94 101 LYS A C 1
ATOM 771 O O . LYS A 1 101 ? 4.839 -9.201 14.244 1.00 91.94 101 LYS A O 1
ATOM 776 N N . GLY A 1 102 ? 3.347 -7.532 13.986 1.00 91.31 102 GLY A N 1
ATOM 777 C CA . GLY A 1 102 ? 2.461 -8.249 13.072 1.00 91.31 102 GLY A CA 1
ATOM 778 C C . GLY A 1 102 ? 3.205 -8.797 11.855 1.00 91.31 102 GLY A C 1
ATOM 779 O O . GLY A 1 102 ? 3.126 -9.991 11.586 1.00 91.31 102 GLY A O 1
ATOM 780 N N . VAL A 1 103 ? 3.998 -7.959 11.178 1.00 91.31 103 VAL A N 1
ATOM 781 C CA . VAL A 1 103 ? 4.791 -8.382 10.009 1.00 91.31 103 VAL A CA 1
ATOM 782 C C . VAL A 1 103 ? 5.806 -9.470 10.363 1.00 91.31 103 VAL A C 1
ATOM 784 O O . VAL A 1 103 ? 5.929 -10.453 9.639 1.00 91.31 103 VAL A O 1
ATOM 787 N N . LYS A 1 104 ? 6.519 -9.316 11.485 1.00 89.44 104 LYS A N 1
ATOM 788 C CA . LYS A 1 104 ? 7.562 -10.265 11.912 1.00 89.44 104 LYS A CA 1
ATOM 789 C C . LYS A 1 104 ? 7.011 -11.614 12.370 1.00 89.44 104 LYS A C 1
ATOM 791 O O . LYS A 1 104 ? 7.710 -12.613 12.251 1.00 89.44 104 LYS A O 1
ATOM 796 N N . LEU A 1 105 ? 5.807 -11.634 12.941 1.00 90.06 105 LEU A N 1
ATOM 797 C CA . LEU A 1 105 ? 5.189 -12.848 13.476 1.00 90.06 105 LEU A CA 1
ATOM 798 C C . LEU A 1 105 ? 4.405 -13.613 12.408 1.00 90.06 105 LEU A C 1
ATOM 800 O O . LEU A 1 105 ? 4.497 -14.834 12.345 1.00 90.06 105 LEU A O 1
ATOM 804 N N . ASN A 1 106 ? 3.611 -12.910 11.598 1.00 90.56 106 ASN A N 1
ATOM 805 C CA . ASN A 1 106 ? 2.793 -13.508 10.549 1.00 90.56 106 ASN A CA 1
ATOM 806 C C . ASN A 1 106 ? 2.470 -12.455 9.482 1.00 90.56 106 ASN A C 1
ATOM 808 O O . ASN A 1 106 ? 1.486 -11.722 9.603 1.00 90.56 106 ASN A O 1
ATOM 812 N N . LEU A 1 107 ? 3.289 -12.405 8.427 1.00 88.69 107 LEU A N 1
ATOM 813 C CA . LEU A 1 107 ? 3.120 -11.459 7.324 1.00 88.69 107 LEU A CA 1
ATOM 814 C C . LEU A 1 107 ? 1.713 -11.537 6.719 1.00 88.69 107 LEU A C 1
ATOM 816 O O . LEU A 1 107 ? 1.044 -10.509 6.639 1.00 88.69 107 LEU A O 1
ATOM 820 N N . THR A 1 108 ? 1.247 -12.736 6.359 1.00 88.44 108 THR A N 1
ATOM 821 C CA . THR A 1 108 ? -0.021 -12.947 5.636 1.00 88.44 108 THR A CA 1
ATOM 822 C C . THR A 1 108 ? -1.251 -12.463 6.398 1.00 88.44 108 THR A C 1
ATOM 824 O O . THR A 1 108 ? -2.198 -11.994 5.778 1.00 88.44 108 THR A O 1
ATOM 827 N N . ASN A 1 109 ? -1.222 -12.502 7.734 1.00 88.38 109 ASN A N 1
ATOM 828 C CA . ASN A 1 109 ? -2.322 -12.020 8.577 1.00 88.38 109 ASN A CA 1
ATOM 829 C C . ASN A 1 109 ? -2.052 -10.633 9.182 1.00 88.38 109 ASN A C 1
ATOM 831 O O . ASN A 1 109 ? -2.821 -10.164 10.026 1.00 88.38 109 ASN A O 1
ATOM 835 N N . SER A 1 110 ? -0.954 -9.977 8.805 1.00 93.88 110 SER A N 1
ATOM 836 C CA . SER A 1 110 ? -0.584 -8.676 9.354 1.00 93.88 110 SER A CA 1
ATOM 837 C C . SER A 1 110 ? -1.425 -7.549 8.755 1.00 93.88 110 SER A C 1
ATOM 839 O O . SER A 1 110 ? -1.750 -7.543 7.566 1.00 93.88 110 SER A O 1
ATOM 841 N N . SER A 1 111 ? -1.691 -6.514 9.554 1.00 94.38 111 SER A N 1
ATOM 842 C CA . SER A 1 111 ? -2.392 -5.324 9.054 1.00 94.38 111 SER A CA 1
ATOM 843 C C . SER A 1 111 ? -1.609 -4.605 7.971 1.00 94.38 111 SER A C 1
ATOM 845 O O . SER A 1 111 ? -2.203 -4.023 7.077 1.00 94.38 111 SER A O 1
ATOM 847 N N . VAL A 1 112 ? -0.279 -4.675 8.013 1.00 95.44 112 VAL A N 1
ATOM 848 C CA . VAL A 1 112 ? 0.578 -4.109 6.970 1.00 95.44 112 VAL A CA 1
ATOM 849 C C . VAL A 1 112 ? 0.341 -4.810 5.635 1.00 95.44 112 VAL A C 1
ATOM 851 O O . VAL A 1 112 ? 0.183 -4.128 4.628 1.00 95.44 112 VAL A O 1
ATOM 854 N N . TYR A 1 113 ? 0.258 -6.141 5.618 1.00 94.94 113 TYR A N 1
ATOM 855 C CA . TYR A 1 113 ? -0.016 -6.879 4.387 1.00 94.94 113 TYR A CA 1
ATOM 856 C C . TYR A 1 113 ? -1.436 -6.620 3.873 1.00 94.94 113 TYR A C 1
ATOM 858 O O . TYR A 1 113 ? -1.613 -6.322 2.697 1.00 94.94 113 TYR A O 1
ATOM 866 N N . ASN A 1 114 ? -2.437 -6.577 4.757 1.00 95.88 114 ASN A N 1
ATOM 867 C CA . ASN A 1 114 ? -3.799 -6.194 4.373 1.00 95.88 114 ASN A CA 1
ATOM 868 C C . ASN A 1 114 ? -3.870 -4.772 3.783 1.00 95.88 114 ASN A C 1
ATOM 870 O O . ASN A 1 114 ? -4.589 -4.541 2.815 1.00 95.88 114 ASN A O 1
ATOM 874 N N . LEU A 1 115 ? -3.084 -3.819 4.298 1.00 97.00 115 LEU A N 1
ATOM 875 C CA . LEU A 1 115 ? -2.958 -2.484 3.699 1.00 97.00 115 LEU A CA 1
ATOM 876 C C . LEU A 1 115 ? -2.305 -2.527 2.307 1.00 97.00 115 LEU A C 1
ATOM 878 O O . LEU A 1 115 ? -2.656 -1.719 1.451 1.00 97.00 115 LEU A O 1
ATOM 882 N N . VAL A 1 116 ? -1.379 -3.455 2.060 1.00 95.44 116 VAL A N 1
ATOM 883 C CA . VAL A 1 116 ? -0.796 -3.674 0.726 1.00 95.44 116 VAL A CA 1
ATOM 884 C C . VAL A 1 116 ? -1.827 -4.287 -0.226 1.00 95.44 116 VAL A C 1
ATOM 886 O O . VAL A 1 116 ? -1.936 -3.832 -1.363 1.00 95.44 116 VAL A O 1
ATOM 889 N N . LEU A 1 117 ? -2.670 -5.212 0.241 1.00 93.94 117 LEU A N 1
ATOM 890 C CA . LEU A 1 117 ? -3.791 -5.741 -0.548 1.00 93.94 117 LEU A CA 1
ATOM 891 C C . LEU A 1 117 ? -4.786 -4.642 -0.953 1.00 93.94 117 LEU A C 1
ATOM 893 O O . LEU A 1 117 ? -5.275 -4.647 -2.082 1.00 93.94 117 LEU A O 1
ATOM 897 N N . VAL A 1 118 ? -5.019 -3.639 -0.096 1.00 94.50 118 VAL A N 1
ATOM 898 C CA . VAL A 1 118 ? -5.814 -2.453 -0.470 1.00 94.50 118 VAL A CA 1
ATOM 899 C C . VAL A 1 118 ? -5.204 -1.715 -1.670 1.00 94.50 118 VAL A C 1
ATOM 901 O O . VAL A 1 118 ? -5.946 -1.229 -2.523 1.00 94.50 118 VAL A O 1
ATOM 904 N N . LEU A 1 119 ? -3.871 -1.637 -1.787 1.00 92.75 119 LEU A N 1
ATOM 905 C CA . LEU A 1 119 ? -3.221 -0.990 -2.938 1.00 92.75 119 LEU A CA 1
ATOM 906 C C . LEU A 1 119 ? -3.601 -1.672 -4.257 1.00 92.75 119 LEU A C 1
ATOM 908 O O . LEU A 1 119 ? -3.795 -0.984 -5.256 1.00 92.75 119 LEU A O 1
ATOM 912 N N . ALA A 1 120 ? -3.788 -2.998 -4.253 1.00 88.19 120 ALA A N 1
ATOM 913 C CA . ALA A 1 120 ? -4.171 -3.765 -5.440 1.00 88.19 120 ALA A CA 1
ATOM 914 C C . ALA A 1 120 ? -5.532 -3.339 -6.017 1.00 88.19 120 ALA A C 1
ATOM 916 O O . ALA A 1 120 ? -5.793 -3.535 -7.206 1.00 88.19 120 ALA A O 1
ATOM 917 N N . MET A 1 121 ? -6.399 -2.751 -5.187 1.00 85.94 121 MET A N 1
ATOM 918 C CA . MET A 1 121 ? -7.722 -2.278 -5.595 1.00 85.94 121 MET A CA 1
ATOM 919 C C . MET A 1 121 ? -7.663 -0.976 -6.397 1.00 85.94 121 MET A C 1
ATOM 921 O O . MET A 1 121 ? -8.600 -0.671 -7.139 1.00 85.94 121 MET A O 1
ATOM 925 N N . TYR A 1 122 ? -6.589 -0.198 -6.244 1.00 84.50 122 TYR A N 1
ATOM 926 C CA . TYR A 1 122 ? -6.481 1.139 -6.810 1.00 84.50 122 TYR A CA 1
ATOM 927 C C . TYR A 1 122 ? -5.531 1.159 -8.001 1.00 84.50 122 TYR A C 1
ATOM 929 O O . TYR A 1 122 ? -4.315 1.070 -7.871 1.00 84.50 122 TYR A O 1
ATOM 937 N N . SER A 1 123 ? -6.112 1.347 -9.183 1.00 71.00 123 SER A N 1
ATOM 938 C CA . SER A 1 123 ? -5.380 1.638 -10.410 1.00 71.00 123 SER A CA 1
ATOM 939 C C . SER A 1 123 ? -5.621 3.087 -10.822 1.00 71.00 123 SER A C 1
ATOM 941 O O . SER A 1 123 ? -6.779 3.479 -10.984 1.00 71.00 123 SER A O 1
ATOM 943 N N . PHE A 1 124 ? -4.558 3.875 -10.991 1.00 70.50 124 PHE A N 1
ATOM 944 C CA . PHE A 1 124 ? -4.673 5.306 -11.300 1.00 70.50 124 PHE A CA 1
ATOM 945 C C . PHE A 1 124 ? -4.835 5.608 -12.794 1.00 70.50 124 PHE A C 1
ATOM 947 O O . PHE A 1 124 ? -5.585 6.516 -13.139 1.00 70.50 124 PHE A O 1
ATOM 954 N N . LYS A 1 125 ? -4.223 4.816 -13.679 1.00 64.31 125 LYS A N 1
ATOM 955 C CA . LYS A 1 125 ? -4.594 4.742 -15.098 1.00 64.31 125 LYS A CA 1
ATOM 956 C C . LYS A 1 125 ? -4.456 3.288 -15.549 1.00 64.31 125 LYS A C 1
ATOM 958 O O . LYS A 1 125 ? -3.365 2.833 -15.860 1.00 64.31 125 LYS A O 1
ATOM 963 N N . THR A 1 126 ? -5.552 2.529 -15.526 1.00 59.41 126 THR A N 1
ATOM 964 C CA . THR A 1 126 ? -5.589 1.274 -16.294 1.00 59.41 126 THR A CA 1
ATOM 965 C C . THR A 1 126 ? -6.074 1.647 -17.684 1.00 59.41 126 THR A C 1
ATOM 967 O O . THR A 1 126 ? -7.179 2.196 -17.772 1.00 59.41 126 THR A O 1
ATOM 970 N N . PRO A 1 127 ? -5.289 1.411 -18.748 1.00 55.12 127 PRO A N 1
ATOM 971 C CA . PRO A 1 127 ? -5.777 1.655 -20.089 1.00 55.12 127 PRO A CA 1
ATOM 972 C C . PRO A 1 127 ? -7.029 0.797 -20.338 1.00 55.12 127 PRO A C 1
ATOM 974 O O . PRO A 1 127 ? -7.116 -0.324 -19.824 1.00 55.12 127 PRO A O 1
ATOM 977 N N . PRO A 1 128 ? -8.008 1.313 -21.093 1.00 59.75 128 PRO A N 1
ATOM 978 C CA . PRO A 1 128 ? -9.182 0.546 -21.484 1.00 59.75 128 PRO A CA 1
ATOM 979 C C . PRO A 1 128 ? -8.808 -0.778 -22.166 1.00 59.75 128 PRO A C 1
ATOM 981 O O . PRO A 1 128 ? -7.752 -0.890 -22.792 1.00 59.75 128 PRO A O 1
ATOM 984 N N . THR A 1 129 ? -9.686 -1.779 -22.106 1.00 59.75 129 THR A N 1
ATOM 985 C CA . THR A 1 129 ? -9.454 -3.105 -22.714 1.00 59.75 129 THR A CA 1
ATOM 986 C C . THR A 1 129 ? -9.190 -3.029 -24.218 1.00 59.75 129 THR A C 1
ATOM 988 O O . THR A 1 129 ? -8.405 -3.822 -24.733 1.00 59.75 129 THR A O 1
ATOM 991 N N . MET A 1 130 ? -9.767 -2.045 -24.918 1.00 58.22 130 MET A N 1
ATOM 992 C CA . MET A 1 130 ? -9.513 -1.798 -26.345 1.00 58.22 130 MET A CA 1
ATOM 993 C C . MET A 1 130 ? -8.461 -0.708 -26.630 1.00 58.22 130 MET A C 1
ATOM 995 O O . MET A 1 130 ? -8.294 -0.309 -27.781 1.00 58.22 130 MET A O 1
ATOM 999 N N . TYR A 1 131 ? -7.707 -0.229 -25.633 1.00 55.66 131 TYR A N 1
ATOM 1000 C CA . TYR A 1 131 ? -6.710 0.836 -25.836 1.00 55.66 131 TYR A CA 1
ATOM 1001 C C . TYR A 1 131 ? -5.675 0.502 -26.922 1.00 55.66 131 TYR A C 1
ATOM 1003 O O . TYR A 1 131 ? -5.287 1.366 -27.706 1.00 55.66 131 TYR A O 1
ATOM 1011 N N . TYR A 1 132 ? -5.252 -0.761 -27.009 1.00 57.28 132 TYR A N 1
ATOM 1012 C CA . TYR A 1 132 ? -4.305 -1.214 -28.032 1.00 57.28 132 TYR A CA 1
ATOM 1013 C C . TYR A 1 132 ? -4.885 -1.148 -29.448 1.00 57.28 132 TYR A C 1
ATOM 1015 O O . TYR A 1 132 ? -4.159 -0.796 -30.369 1.00 57.28 132 TYR A O 1
ATOM 1023 N N . VAL A 1 133 ? -6.193 -1.368 -29.604 1.00 57.88 133 VAL A N 1
ATOM 1024 C CA . VAL A 1 133 ? -6.897 -1.240 -30.888 1.00 57.88 133 VAL A CA 1
ATOM 1025 C C . VAL A 1 133 ? -6.861 0.218 -31.352 1.00 57.88 133 VAL A C 1
ATOM 1027 O O . VAL A 1 133 ? -6.501 0.505 -32.488 1.00 57.88 133 VAL A O 1
ATOM 1030 N N . VAL A 1 134 ? -7.119 1.168 -30.449 1.00 53.53 134 VAL A N 1
ATOM 1031 C CA . VAL A 1 134 ? -6.989 2.608 -30.743 1.00 53.53 134 VAL A CA 1
ATOM 1032 C C . VAL A 1 134 ? -5.542 2.994 -31.068 1.00 53.53 134 VAL A C 1
ATOM 1034 O O . VAL A 1 134 ? -5.303 3.789 -31.970 1.00 53.53 134 VAL A O 1
ATOM 1037 N N . LYS A 1 135 ? -4.559 2.399 -30.385 1.00 52.12 135 LYS A N 1
ATOM 1038 C CA . LYS A 1 135 ? -3.131 2.649 -30.637 1.00 52.12 135 LYS A CA 1
ATO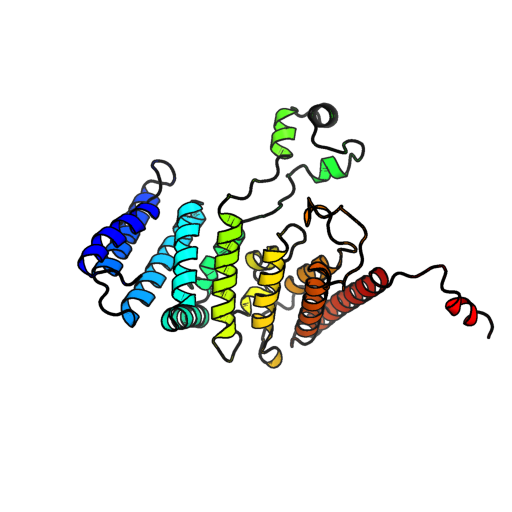M 1039 C C . LYS A 1 135 ? -2.649 2.098 -31.991 1.00 52.12 135 LYS A C 1
ATOM 1041 O O . LYS A 1 135 ? -1.732 2.671 -32.579 1.00 52.12 135 LYS A O 1
ATOM 1046 N N . GLU A 1 136 ? -3.243 1.007 -32.472 1.00 52.84 136 GLU A N 1
ATOM 1047 C CA . GLU A 1 136 ? -2.972 0.413 -33.790 1.00 52.84 136 GLU A CA 1
ATOM 1048 C C . GLU A 1 136 ? -3.650 1.184 -34.936 1.00 52.84 136 GLU A C 1
ATOM 1050 O O . GLU A 1 136 ? -3.098 1.263 -36.033 1.00 52.84 136 GLU A O 1
ATOM 1055 N N . PHE A 1 137 ? -4.790 1.834 -34.680 1.00 56.59 137 PHE A N 1
ATOM 1056 C CA . PHE A 1 137 ? -5.469 2.716 -35.635 1.00 56.59 137 PHE A CA 1
ATOM 1057 C C . PHE A 1 137 ? -5.135 4.192 -35.370 1.00 56.59 137 PHE A C 1
ATOM 1059 O O . PHE A 1 137 ? -5.991 4.965 -34.949 1.00 56.59 137 PHE A O 1
ATOM 1066 N N . GLN A 1 138 ? -3.890 4.590 -35.661 1.00 48.81 138 GLN A N 1
ATOM 1067 C CA . GLN A 1 138 ? -3.343 5.935 -35.387 1.00 48.81 138 GLN A CA 1
ATOM 1068 C C . GLN A 1 138 ? -4.135 7.117 -35.982 1.00 48.81 138 GLN A C 1
ATOM 1070 O O . GLN A 1 138 ? -3.953 8.245 -35.530 1.00 48.81 138 GLN A O 1
ATOM 1075 N N . ASP A 1 139 ? -5.025 6.880 -36.951 1.00 53.25 139 ASP A N 1
ATOM 1076 C CA . ASP A 1 139 ? -5.922 7.905 -37.508 1.00 53.25 139 ASP A CA 1
ATOM 1077 C C . ASP A 1 139 ? -7.017 8.346 -36.513 1.00 53.25 139 ASP A C 1
ATOM 1079 O O . ASP A 1 139 ? -7.627 9.400 -36.680 1.00 53.25 139 ASP A O 1
ATOM 1083 N N . VAL A 1 140 ? -7.262 7.553 -35.464 1.00 51.72 140 VAL A N 1
ATOM 1084 C CA . VAL A 1 140 ? -8.233 7.814 -34.394 1.00 51.72 140 VAL A CA 1
ATOM 1085 C C . VAL A 1 140 ? -7.493 8.436 -33.215 1.00 51.72 140 VAL A C 1
ATOM 1087 O O . VAL A 1 140 ? -7.113 7.786 -32.244 1.00 51.72 140 VAL A O 1
ATOM 1090 N N . VAL A 1 141 ? -7.212 9.729 -33.344 1.00 45.81 141 VAL A N 1
ATOM 1091 C CA . VAL A 1 141 ? -6.293 10.443 -32.445 1.00 45.81 141 VAL A CA 1
ATOM 1092 C C . VAL A 1 141 ? -6.947 10.770 -31.093 1.00 45.81 141 VAL A C 1
ATOM 1094 O O . VAL A 1 141 ? -6.241 10.935 -30.097 1.00 45.81 141 VAL A O 1
ATOM 1097 N N . HIS A 1 142 ? -8.284 10.794 -30.998 1.00 49.62 142 HIS A N 1
ATOM 1098 C CA . HIS A 1 142 ? -9.014 11.116 -29.766 1.00 49.62 142 HIS A CA 1
ATOM 1099 C C . HIS A 1 142 ? -10.308 10.297 -29.628 1.00 49.62 142 HIS A C 1
ATOM 1101 O O . HIS A 1 142 ? -10.973 10.007 -30.614 1.00 49.62 142 HIS A O 1
ATOM 1107 N N . ALA A 1 143 ? -10.718 9.975 -28.394 1.00 50.34 143 ALA A N 1
ATOM 1108 C CA . ALA A 1 143 ? -12.020 9.365 -28.096 1.00 50.34 143 ALA A CA 1
ATOM 1109 C C . ALA A 1 143 ? -13.171 10.379 -28.291 1.00 50.34 143 ALA A C 1
ATOM 1111 O O . ALA A 1 143 ? -13.854 10.759 -27.342 1.00 50.34 143 ALA A O 1
ATOM 1112 N N . ASN A 1 144 ? -13.355 10.884 -29.513 1.00 54.88 144 ASN A N 1
ATOM 1113 C CA . ASN A 1 144 ? -14.556 11.616 -29.900 1.00 54.88 144 ASN A CA 1
ATOM 1114 C C . ASN A 1 144 ? -15.611 10.626 -30.433 1.00 54.88 144 ASN A C 1
ATOM 1116 O O . ASN A 1 144 ? -15.300 9.509 -30.847 1.00 54.88 144 ASN A O 1
ATOM 1120 N N . SER A 1 145 ? -16.881 11.030 -30.422 1.00 56.19 145 SER A N 1
ATOM 1121 C CA . SER A 1 145 ? -18.001 10.173 -30.831 1.00 56.19 145 SER A CA 1
ATOM 1122 C C . SER A 1 145 ? -17.901 9.661 -32.273 1.00 56.19 145 SER A C 1
ATOM 1124 O O . SER A 1 145 ? -18.396 8.575 -32.560 1.00 56.19 145 SER A O 1
ATOM 1126 N N . ASN A 1 146 ? -17.267 10.411 -33.178 1.00 60.25 146 ASN A N 1
ATOM 1127 C CA . ASN A 1 146 ? -17.168 10.050 -34.593 1.00 60.25 146 ASN A CA 1
ATOM 1128 C C . ASN A 1 146 ? -16.118 8.965 -34.825 1.00 60.25 146 ASN A C 1
ATOM 1130 O O . ASN A 1 146 ? -16.369 8.015 -35.564 1.00 60.25 146 ASN A O 1
ATOM 1134 N N . ASP A 1 147 ? -14.987 9.053 -34.136 1.00 62.38 147 ASP A N 1
ATOM 1135 C CA . ASP A 1 147 ? -13.919 8.070 -34.244 1.00 62.38 147 ASP A CA 1
ATOM 1136 C C . ASP A 1 147 ? -14.330 6.725 -33.626 1.00 62.38 147 ASP A C 1
ATOM 1138 O O . ASP A 1 147 ? -14.021 5.672 -34.180 1.00 62.38 147 ASP A O 1
ATOM 1142 N N . ILE A 1 148 ? -15.131 6.747 -32.551 1.00 61.31 148 ILE A N 1
ATOM 1143 C CA . ILE A 1 148 ? -15.748 5.549 -31.952 1.00 61.31 148 ILE A CA 1
ATOM 1144 C C . ILE A 1 148 ? -16.738 4.883 -32.924 1.00 61.31 148 ILE A C 1
ATOM 1146 O O . ILE A 1 148 ? -16.800 3.656 -32.997 1.00 61.31 148 ILE A O 1
ATOM 1150 N N . ILE A 1 149 ? -17.493 5.667 -33.703 1.00 61.50 149 ILE A N 1
ATOM 1151 C CA . ILE A 1 149 ? -18.402 5.140 -34.735 1.00 61.50 149 ILE A CA 1
ATOM 1152 C C . ILE A 1 149 ? -17.614 4.504 -35.886 1.00 61.50 149 ILE A C 1
ATOM 1154 O O . ILE A 1 149 ? -17.975 3.417 -36.336 1.00 61.50 149 ILE A O 1
ATOM 1158 N N . ILE A 1 150 ? -16.525 5.134 -36.332 1.00 67.69 150 ILE A N 1
ATOM 1159 C CA . ILE A 1 150 ? -15.647 4.590 -37.381 1.00 67.69 150 ILE A CA 1
ATOM 1160 C C . ILE A 1 150 ? -14.981 3.289 -36.906 1.00 67.69 150 ILE A C 1
ATOM 1162 O O . ILE A 1 150 ? -14.906 2.323 -37.667 1.00 67.69 150 ILE A O 1
ATOM 1166 N N . LEU A 1 151 ? -14.548 3.224 -35.643 1.00 67.25 151 LEU A N 1
ATOM 1167 C CA . LEU A 1 151 ? -14.022 2.000 -35.029 1.00 67.25 151 LEU A CA 1
ATOM 1168 C C . LEU A 1 151 ? -15.100 0.908 -34.929 1.00 67.25 151 LEU A C 1
ATOM 1170 O O . LEU A 1 151 ? -14.830 -0.241 -35.266 1.00 67.25 151 LEU A O 1
ATOM 1174 N N . GLY A 1 152 ? -16.334 1.273 -34.563 1.00 66.62 152 GLY A N 1
ATOM 1175 C CA . GLY A 1 152 ? -17.497 0.372 -34.545 1.00 66.62 152 GLY A CA 1
ATOM 1176 C C . GLY A 1 152 ? -17.789 -0.250 -35.898 1.00 66.62 152 GLY A C 1
ATOM 1177 O O . GLY A 1 152 ? -17.992 -1.460 -36.008 1.00 66.62 152 GLY A O 1
ATOM 1178 N N . GLN A 1 153 ? -17.706 0.561 -36.949 1.00 68.94 153 GLN A N 1
ATOM 1179 C CA . GLN A 1 153 ? -17.850 0.100 -38.326 1.00 68.94 153 GLN A CA 1
ATOM 1180 C C . GLN A 1 153 ? -16.694 -0.816 -38.753 1.00 68.94 153 GLN A C 1
ATOM 1182 O O . GLN A 1 153 ? -16.945 -1.852 -39.365 1.00 68.94 153 GLN A O 1
ATOM 1187 N N . LYS A 1 154 ? -15.441 -0.489 -38.402 1.00 70.38 154 LYS A N 1
ATOM 1188 C CA . LYS A 1 154 ? -14.260 -1.309 -38.741 1.00 70.38 154 LYS A CA 1
ATOM 1189 C C . LYS A 1 154 ? -14.234 -2.654 -38.008 1.00 70.38 154 LYS A C 1
ATOM 1191 O O . LYS A 1 154 ? -13.859 -3.660 -38.602 1.00 70.38 154 LYS A O 1
ATOM 1196 N N . CYS A 1 155 ? -14.644 -2.685 -36.743 1.00 66.62 155 CYS A N 1
ATOM 1197 C CA . CYS A 1 155 ? -14.630 -3.883 -35.902 1.00 66.62 155 CYS A CA 1
ATOM 1198 C C . CYS A 1 155 ? -15.955 -4.666 -35.924 1.00 66.62 155 CYS A C 1
ATOM 1200 O O . CYS A 1 155 ? -16.075 -5.662 -35.216 1.00 66.62 155 CYS A O 1
ATOM 1202 N N . SER A 1 156 ? -16.956 -4.236 -36.707 1.00 69.25 156 SER A N 1
ATOM 1203 C CA . SER A 1 156 ? -18.307 -4.832 -36.723 1.00 69.25 156 SER A CA 1
ATOM 1204 C C . SER A 1 156 ? -18.913 -4.973 -35.316 1.00 69.25 156 SER A C 1
ATOM 1206 O O . SER A 1 156 ? -19.505 -5.995 -34.980 1.00 69.25 156 SER A O 1
ATOM 1208 N N . THR A 1 157 ? -18.720 -3.960 -34.470 1.00 65.81 157 THR A N 1
ATOM 1209 C CA . THR A 1 157 ? -19.127 -3.943 -33.053 1.00 65.81 157 THR A CA 1
ATOM 1210 C C . THR A 1 157 ? -19.924 -2.667 -32.775 1.00 65.81 157 THR A C 1
ATOM 1212 O O . THR A 1 157 ? -19.687 -1.635 -33.408 1.00 65.81 157 THR A O 1
ATOM 1215 N N . MET A 1 158 ? -20.894 -2.704 -31.857 1.00 71.19 158 MET A N 1
ATOM 1216 C CA . MET A 1 158 ? -21.731 -1.534 -31.566 1.00 71.19 158 MET A CA 1
ATOM 1217 C C . MET A 1 158 ? -20.883 -0.408 -30.956 1.00 71.19 158 MET A C 1
ATOM 1219 O O . MET A 1 158 ? -20.132 -0.626 -30.008 1.00 71.19 158 MET A O 1
ATOM 1223 N N . SER A 1 159 ? -21.050 0.830 -31.434 1.00 60.28 159 SER A N 1
ATOM 1224 C CA . SER A 1 159 ? -20.283 1.997 -30.959 1.00 60.28 159 SER A CA 1
ATOM 1225 C C . SER A 1 159 ? -20.378 2.212 -29.444 1.00 60.28 159 SER A C 1
ATOM 1227 O O . SER A 1 159 ? -19.453 2.736 -28.833 1.00 60.28 159 SER A O 1
ATOM 1229 N N . ARG A 1 160 ? -21.487 1.786 -28.824 1.00 61.78 160 ARG A N 1
ATOM 1230 C CA . ARG A 1 160 ? -21.679 1.817 -27.371 1.00 61.78 160 ARG A CA 1
ATOM 1231 C C . ARG A 1 160 ? -20.761 0.837 -26.635 1.00 61.78 160 ARG A C 1
ATOM 1233 O O . ARG A 1 160 ? -20.162 1.221 -25.643 1.00 61.78 160 ARG A O 1
ATOM 1240 N N . GLU A 1 161 ? -20.623 -0.386 -27.135 1.00 64.62 161 GLU A N 1
ATOM 1241 C CA . GLU A 1 161 ? -19.747 -1.407 -26.543 1.00 64.62 161 GLU A CA 1
ATOM 1242 C C . GLU A 1 161 ? -18.275 -0.996 -26.667 1.00 64.62 161 GLU A C 1
ATOM 1244 O O . GLU A 1 161 ? -17.482 -1.225 -25.760 1.00 64.62 161 GLU A O 1
ATOM 1249 N N . ILE A 1 162 ? -17.919 -0.305 -27.755 1.00 63.00 162 ILE A N 1
ATOM 1250 C CA . ILE A 1 162 ? -16.594 0.304 -27.919 1.00 63.00 162 ILE A CA 1
ATOM 1251 C C . ILE A 1 162 ? -16.409 1.487 -26.969 1.00 63.00 162 ILE A C 1
ATOM 1253 O O . ILE A 1 162 ? -15.361 1.587 -26.344 1.00 63.00 162 ILE A O 1
ATOM 1257 N N . ALA A 1 163 ? -17.401 2.368 -26.817 1.00 60.09 163 ALA A N 1
ATOM 1258 C CA . ALA A 1 163 ? -17.322 3.481 -25.871 1.00 60.09 163 ALA A CA 1
ATOM 1259 C C . ALA A 1 163 ? -17.137 2.990 -24.424 1.00 60.09 163 ALA A C 1
ATOM 1261 O O . ALA A 1 163 ? -16.274 3.500 -23.716 1.00 60.09 163 ALA A O 1
ATOM 1262 N N . GLU A 1 164 ? -17.887 1.964 -24.016 1.00 63.66 164 GLU A N 1
ATOM 1263 C C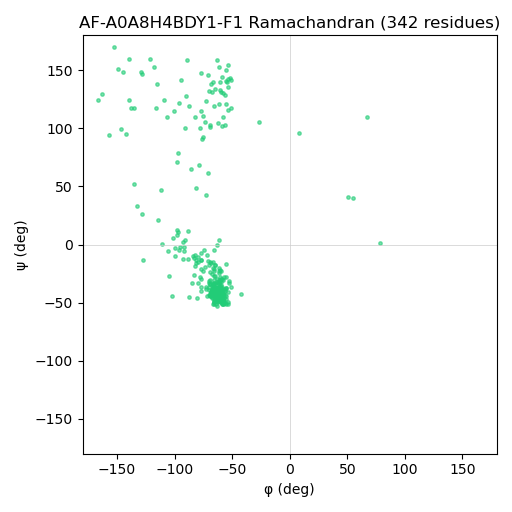A . GLU A 1 164 ? -17.763 1.318 -22.703 1.00 63.66 164 GLU A CA 1
ATOM 1264 C C . GLU A 1 164 ? -16.396 0.619 -22.548 1.00 63.66 164 GLU A C 1
ATOM 1266 O O . GLU A 1 164 ? -15.760 0.718 -21.500 1.00 63.66 164 GLU A O 1
ATOM 1271 N N . ALA A 1 165 ? -15.877 -0.020 -23.602 1.00 59.72 165 ALA A N 1
ATOM 1272 C CA . ALA A 1 165 ? -14.558 -0.657 -23.592 1.00 59.72 165 ALA A CA 1
ATOM 1273 C C . ALA A 1 165 ? -13.373 0.317 -23.712 1.00 59.72 165 ALA A C 1
ATOM 1275 O O . ALA A 1 165 ? -12.234 -0.101 -23.496 1.00 59.72 165 ALA A O 1
ATOM 1276 N N . LEU A 1 166 ? -13.628 1.580 -24.075 1.00 58.44 166 LEU A N 1
ATOM 1277 C CA . LEU A 1 166 ? -12.668 2.687 -24.135 1.00 58.44 166 LEU A CA 1
ATOM 1278 C C . LEU A 1 166 ? -12.733 3.604 -22.908 1.00 58.44 166 LEU A C 1
ATOM 1280 O O . LEU A 1 166 ? -11.918 4.523 -22.791 1.00 58.44 166 LEU A O 1
ATOM 1284 N N . GLU A 1 167 ? -13.653 3.360 -21.975 1.00 57.75 167 GLU A N 1
ATOM 1285 C CA . GLU A 1 167 ? -13.703 4.114 -20.731 1.00 57.75 167 GLU A CA 1
ATOM 1286 C C . GLU A 1 167 ? -12.539 3.690 -19.823 1.00 57.75 167 GLU A C 1
ATOM 1288 O O . GLU A 1 167 ? -12.356 2.515 -19.490 1.00 57.75 167 GLU A O 1
ATOM 1293 N N . TYR A 1 168 ? -11.716 4.658 -19.411 1.00 60.41 168 TYR A N 1
ATOM 1294 C CA . TYR A 1 168 ? -10.731 4.414 -18.363 1.00 60.41 168 TYR A CA 1
ATOM 1295 C C . TYR A 1 168 ? -11.467 3.998 -17.095 1.00 60.41 168 TYR A C 1
ATOM 1297 O O . TYR A 1 168 ? -12.415 4.661 -16.672 1.00 60.41 168 TYR A O 1
ATOM 1305 N N . LYS A 1 169 ? -10.998 2.931 -16.442 1.00 64.69 169 LYS A N 1
ATOM 1306 C CA . LYS A 1 169 ? -11.560 2.515 -15.158 1.00 64.69 169 LYS A CA 1
ATOM 1307 C C . LYS A 1 169 ? -11.428 3.672 -14.164 1.00 64.69 169 LYS A C 1
ATOM 1309 O O . LYS A 1 169 ? -10.315 3.991 -13.744 1.00 64.69 169 LYS A O 1
ATOM 1314 N N . GLN A 1 170 ? -12.551 4.295 -13.804 1.00 60.72 170 GLN A N 1
ATOM 1315 C CA . GLN A 1 170 ? -12.551 5.437 -12.897 1.00 60.72 170 GLN A CA 1
ATOM 1316 C C . GLN A 1 170 ? -11.989 5.012 -11.538 1.00 60.72 170 GLN A C 1
ATOM 1318 O O . GLN A 1 170 ? -12.495 4.096 -10.886 1.00 60.72 170 GLN A O 1
ATOM 1323 N N . THR A 1 171 ? -10.909 5.665 -11.116 1.00 71.75 171 THR A N 1
ATOM 1324 C CA . THR A 1 171 ? -10.357 5.470 -9.780 1.00 71.75 171 THR A CA 1
ATOM 1325 C C . THR A 1 171 ? -11.324 6.089 -8.759 1.00 71.75 171 THR A C 1
ATOM 1327 O O . THR A 1 171 ? -11.731 7.238 -8.952 1.00 71.75 171 THR A O 1
ATOM 1330 N N . PRO A 1 172 ? -11.685 5.393 -7.663 1.00 80.94 172 PRO A N 1
ATOM 1331 C CA . PRO A 1 172 ? -12.544 5.963 -6.628 1.00 80.94 172 PRO A CA 1
ATOM 1332 C C . PRO A 1 172 ? -12.000 7.306 -6.107 1.00 80.94 172 PRO A C 1
ATOM 1334 O O . PRO A 1 172 ? -10.782 7.426 -5.930 1.00 80.94 172 PRO A O 1
ATOM 1337 N N . PRO A 1 173 ? -12.853 8.305 -5.803 1.00 84.19 173 PRO A N 1
ATOM 1338 C CA . PRO A 1 173 ? -12.410 9.633 -5.359 1.00 84.19 173 PRO A CA 1
ATOM 1339 C C . PRO A 1 173 ? -11.446 9.610 -4.161 1.00 84.19 173 PRO A C 1
ATOM 1341 O O . PRO A 1 173 ? -10.539 10.435 -4.050 1.00 84.19 173 PRO A O 1
ATOM 1344 N N . GLN A 1 174 ? -11.618 8.634 -3.270 1.00 86.19 174 GLN A N 1
ATOM 1345 C CA . GLN A 1 174 ? -10.856 8.448 -2.037 1.00 86.19 174 GLN A CA 1
ATOM 1346 C C . GLN A 1 174 ? -9.506 7.749 -2.269 1.00 86.19 174 GLN A C 1
ATOM 1348 O O . GLN A 1 174 ? -8.658 7.741 -1.372 1.00 86.19 174 GLN A O 1
ATOM 1353 N N . ALA A 1 175 ? -9.278 7.149 -3.442 1.00 89.69 175 ALA A N 1
ATOM 1354 C CA . ALA A 1 175 ? -8.143 6.262 -3.696 1.00 89.69 175 ALA A CA 1
ATOM 1355 C C . ALA A 1 175 ? -6.792 6.955 -3.512 1.00 89.69 175 ALA A C 1
ATOM 1357 O O . ALA A 1 175 ? -5.911 6.422 -2.841 1.00 89.69 175 ALA A O 1
ATOM 1358 N N . ARG A 1 176 ? -6.630 8.169 -4.060 1.00 91.00 176 ARG A N 1
ATOM 1359 C CA . ARG A 1 176 ? -5.359 8.907 -3.982 1.00 91.00 176 ARG A CA 1
ATOM 1360 C C . ARG A 1 176 ? -4.945 9.158 -2.534 1.00 91.00 176 ARG A C 1
ATOM 1362 O O . ARG A 1 176 ? -3.795 8.908 -2.180 1.00 91.00 176 ARG A O 1
ATOM 1369 N N . GLU A 1 177 ? -5.869 9.623 -1.695 1.00 93.31 177 GLU A N 1
ATOM 1370 C CA . GLU A 1 177 ? -5.568 9.886 -0.285 1.00 93.31 177 GLU A CA 1
ATOM 1371 C C . GLU A 1 177 ? -5.406 8.590 0.513 1.00 93.31 177 GLU A C 1
ATOM 1373 O O . GLU A 1 177 ? -4.473 8.474 1.302 1.00 93.31 177 GLU A O 1
ATOM 1378 N N . THR A 1 178 ? -6.223 7.572 0.233 1.00 96.06 178 THR A N 1
ATOM 1379 C CA . THR A 1 178 ? -6.095 6.248 0.862 1.00 96.06 178 THR A CA 1
ATOM 1380 C C . THR A 1 178 ? -4.707 5.652 0.612 1.00 96.06 178 THR A C 1
ATOM 1382 O O . THR A 1 178 ? -4.026 5.250 1.555 1.00 96.06 178 THR A O 1
ATOM 1385 N N . VAL A 1 179 ? -4.228 5.676 -0.637 1.00 96.62 179 VAL A N 1
ATOM 1386 C CA . VAL A 1 179 ? -2.873 5.226 -0.992 1.00 96.62 179 VAL A CA 1
ATOM 1387 C C . VAL A 1 179 ? -1.807 6.075 -0.294 1.00 96.62 179 VAL A C 1
ATOM 1389 O O . VAL A 1 179 ? -0.847 5.530 0.249 1.00 96.62 179 VAL A O 1
ATOM 1392 N N . ARG A 1 180 ? -1.974 7.404 -0.224 1.00 95.56 180 ARG A N 1
ATOM 1393 C CA . ARG A 1 180 ? -1.041 8.283 0.508 1.00 95.56 180 ARG A CA 1
ATOM 1394 C C . ARG A 1 180 ? -0.978 7.949 1.999 1.00 95.56 180 ARG A C 1
ATOM 1396 O O . ARG A 1 180 ? 0.118 7.992 2.565 1.00 95.56 180 ARG A O 1
ATOM 1403 N N . CYS A 1 181 ? -2.101 7.612 2.626 1.00 97.62 181 CYS A N 1
ATOM 1404 C CA . CYS A 1 181 ? -2.145 7.170 4.016 1.00 97.62 181 CYS A CA 1
ATOM 1405 C C . CYS A 1 181 ? -1.459 5.811 4.201 1.00 97.62 181 CYS A C 1
ATOM 1407 O O . CYS A 1 181 ? -0.656 5.677 5.124 1.00 97.62 181 CYS A O 1
ATOM 1409 N N . ILE A 1 182 ? -1.686 4.844 3.304 1.00 98.06 182 ILE A N 1
ATOM 1410 C CA . ILE A 1 182 ? -0.992 3.544 3.326 1.00 98.06 182 ILE A CA 1
ATOM 1411 C C . ILE A 1 182 ? 0.523 3.744 3.228 1.00 98.06 182 ILE A C 1
ATOM 1413 O O . ILE A 1 182 ? 1.261 3.274 4.091 1.00 98.06 182 ILE A O 1
ATOM 1417 N N . LEU A 1 183 ? 1.002 4.519 2.251 1.00 97.62 183 LEU A N 1
ATOM 1418 C CA . LEU A 1 183 ? 2.431 4.819 2.093 1.00 97.62 183 LEU A CA 1
ATOM 1419 C C . LEU A 1 183 ? 3.024 5.553 3.308 1.00 97.62 183 LEU A C 1
ATOM 1421 O O . LEU A 1 183 ? 4.192 5.348 3.643 1.00 97.62 183 LEU A O 1
ATOM 1425 N N . SER A 1 184 ? 2.226 6.372 4.003 1.00 96.94 184 SER A N 1
ATOM 1426 C CA . SER A 1 184 ? 2.628 6.994 5.271 1.00 96.94 184 SER A CA 1
ATOM 1427 C C . SER A 1 184 ? 2.789 5.959 6.385 1.00 96.94 184 SER A C 1
ATOM 1429 O O . SER A 1 184 ? 3.754 6.047 7.140 1.00 96.94 184 SER A O 1
ATOM 1431 N N . ILE A 1 185 ? 1.874 4.992 6.497 1.00 96.94 185 ILE A N 1
ATOM 1432 C CA . ILE A 1 185 ? 1.971 3.901 7.478 1.00 96.94 185 ILE A CA 1
ATOM 1433 C C . ILE A 1 185 ? 3.222 3.064 7.194 1.00 96.94 185 ILE A C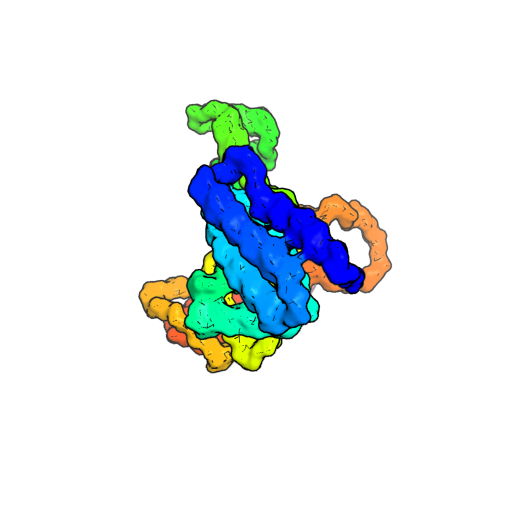 1
ATOM 1435 O O . ILE A 1 185 ? 4.029 2.848 8.098 1.00 96.94 185 ILE A O 1
ATOM 1439 N N . LEU A 1 186 ? 3.424 2.663 5.935 1.00 96.44 186 LEU A N 1
ATOM 1440 C CA . LEU A 1 186 ? 4.594 1.890 5.509 1.00 96.44 186 LEU A CA 1
ATOM 1441 C C . LEU A 1 186 ? 5.903 2.630 5.806 1.00 96.44 186 LEU A C 1
ATOM 1443 O O . LEU A 1 186 ? 6.839 2.031 6.324 1.00 96.44 186 LEU A O 1
ATOM 1447 N N . SER A 1 187 ? 5.957 3.942 5.564 1.00 94.81 187 SER A N 1
ATOM 1448 C CA . SER A 1 187 ? 7.130 4.759 5.907 1.00 94.81 187 SER A CA 1
ATOM 1449 C C . SER A 1 187 ? 7.480 4.691 7.397 1.00 94.81 187 SER A C 1
ATOM 1451 O O . SER A 1 187 ? 8.646 4.521 7.748 1.00 94.81 187 SER A O 1
ATOM 1453 N N . VAL A 1 188 ? 6.486 4.785 8.286 1.00 93.25 188 VAL A N 1
ATOM 1454 C CA . VAL A 1 188 ? 6.727 4.722 9.738 1.00 93.25 188 VAL A CA 1
ATOM 1455 C C . VAL A 1 188 ? 7.165 3.319 10.166 1.00 93.25 188 VAL A C 1
ATOM 1457 O O . VAL A 1 188 ? 8.135 3.182 10.911 1.00 93.25 188 VAL A O 1
ATOM 1460 N N . VAL A 1 189 ? 6.506 2.277 9.650 1.00 92.19 189 VAL A N 1
ATOM 1461 C CA . VAL A 1 189 ? 6.857 0.870 9.923 1.00 92.19 189 VAL A CA 1
ATOM 1462 C C . VAL A 1 189 ? 8.279 0.549 9.447 1.00 92.19 189 VAL A C 1
ATOM 1464 O O . VAL A 1 189 ? 9.042 -0.087 10.173 1.00 92.19 189 VAL A O 1
ATOM 1467 N N . GLY A 1 190 ? 8.664 1.019 8.258 1.00 88.88 190 GLY A N 1
ATOM 1468 C CA . GLY A 1 190 ? 10.000 0.809 7.695 1.00 88.88 190 GLY A CA 1
ATOM 1469 C C . GLY A 1 190 ? 11.105 1.578 8.428 1.00 88.88 190 GLY A C 1
ATOM 1470 O O . GLY A 1 190 ? 12.221 1.077 8.561 1.00 88.88 190 GLY A O 1
ATOM 1471 N N . ALA A 1 191 ? 10.809 2.773 8.945 1.00 86.94 191 ALA A N 1
ATOM 1472 C CA . ALA A 1 191 ? 11.792 3.600 9.644 1.00 86.94 191 ALA A CA 1
ATOM 1473 C C . ALA A 1 191 ? 12.077 3.138 11.087 1.00 86.94 191 ALA A C 1
ATOM 1475 O O . ALA A 1 191 ? 13.179 3.363 11.585 1.00 86.94 191 ALA A O 1
ATOM 1476 N N . GLY A 1 192 ? 11.114 2.495 11.757 1.00 73.38 192 GLY A N 1
ATOM 1477 C CA . GLY A 1 192 ? 11.128 2.294 13.213 1.00 73.38 192 GLY A CA 1
ATOM 1478 C C . GLY A 1 192 ? 12.135 1.286 13.786 1.00 73.38 192 GLY A C 1
ATOM 1479 O O . GLY A 1 192 ? 12.273 1.212 15.004 1.00 73.38 192 GLY A O 1
ATOM 1480 N N . HIS A 1 193 ? 12.835 0.494 12.966 1.00 73.31 193 HIS A N 1
ATOM 1481 C CA . HIS A 1 193 ? 13.669 -0.616 13.456 1.00 73.31 193 HIS A CA 1
ATOM 1482 C C . HIS A 1 193 ? 14.996 -0.745 12.716 1.00 73.31 193 HIS A C 1
ATOM 1484 O O . HIS A 1 193 ? 15.116 -0.270 11.597 1.00 73.31 193 HIS A O 1
ATOM 1490 N N . SER A 1 194 ? 15.972 -1.422 13.333 1.00 66.12 194 SER A N 1
ATOM 1491 C CA . SER A 1 194 ? 17.340 -1.607 12.818 1.00 66.12 194 SER A CA 1
ATOM 1492 C C . SER A 1 194 ? 17.475 -2.595 11.658 1.00 66.12 194 SER A C 1
ATOM 1494 O O . SER A 1 194 ? 18.481 -2.552 10.969 1.00 66.12 194 SER A O 1
ATOM 1496 N N . LYS A 1 195 ? 16.489 -3.478 11.455 1.00 77.56 195 LYS A N 1
ATOM 1497 C CA . LYS A 1 195 ? 16.397 -4.363 10.288 1.00 77.56 195 LYS A CA 1
ATOM 1498 C C . LYS A 1 195 ? 15.171 -4.001 9.463 1.00 77.56 195 LYS A C 1
ATOM 1500 O O . LYS A 1 195 ? 14.094 -3.776 10.031 1.00 77.56 195 LYS A O 1
ATOM 1505 N N . SER A 1 196 ? 15.329 -3.996 8.145 1.00 82.12 196 SER A N 1
ATOM 1506 C CA . SER A 1 196 ? 14.241 -3.800 7.193 1.00 82.12 196 SER A CA 1
ATOM 1507 C C . SER A 1 196 ? 13.106 -4.797 7.450 1.00 82.12 196 SER A C 1
ATOM 1509 O O . SER A 1 196 ? 13.284 -6.008 7.370 1.00 82.12 196 SER A O 1
ATOM 1511 N N . THR A 1 197 ? 11.933 -4.277 7.820 1.00 85.88 197 THR A N 1
ATOM 1512 C CA . THR A 1 197 ? 10.726 -5.078 8.110 1.00 85.88 197 THR A CA 1
ATOM 1513 C C . THR A 1 197 ? 9.845 -5.242 6.865 1.00 85.88 197 THR A C 1
ATOM 1515 O O . THR A 1 197 ? 8.937 -6.061 6.849 1.00 85.88 197 THR A O 1
ATOM 1518 N N . LEU A 1 198 ? 10.111 -4.476 5.804 1.00 91.50 198 LEU A N 1
ATOM 1519 C CA . LEU A 1 198 ? 9.256 -4.372 4.618 1.00 91.50 198 LEU A CA 1
ATOM 1520 C C . LEU A 1 198 ? 9.917 -4.932 3.348 1.00 91.50 198 LEU A C 1
ATOM 1522 O O . LEU A 1 198 ? 9.515 -4.587 2.243 1.00 91.50 198 LEU A O 1
ATOM 1526 N N . THR A 1 199 ? 10.922 -5.804 3.478 1.00 89.69 199 THR A N 1
ATOM 1527 C CA . THR A 1 199 ? 11.628 -6.404 2.328 1.00 89.69 199 THR A CA 1
ATOM 1528 C C . THR A 1 199 ? 10.701 -7.159 1.374 1.00 89.69 199 THR A C 1
ATOM 1530 O O . THR A 1 199 ? 10.972 -7.182 0.178 1.00 89.69 199 THR A O 1
ATOM 1533 N N . PHE A 1 200 ? 9.573 -7.696 1.855 1.00 89.81 200 PHE A N 1
ATOM 1534 C CA . PHE A 1 200 ? 8.564 -8.350 1.012 1.00 89.81 200 PHE A CA 1
ATOM 1535 C C . PHE A 1 200 ? 7.971 -7.418 -0.068 1.00 89.81 200 PHE A C 1
ATOM 1537 O O . PHE A 1 200 ? 7.518 -7.885 -1.109 1.00 89.81 200 PHE A O 1
ATOM 1544 N N . LEU A 1 201 ? 8.024 -6.091 0.121 1.00 92.88 201 LEU A N 1
ATOM 1545 C CA . LEU A 1 201 ? 7.581 -5.120 -0.889 1.00 92.88 201 LEU A CA 1
ATOM 1546 C C . LEU A 1 201 ? 8.465 -5.113 -2.149 1.00 92.88 201 LEU 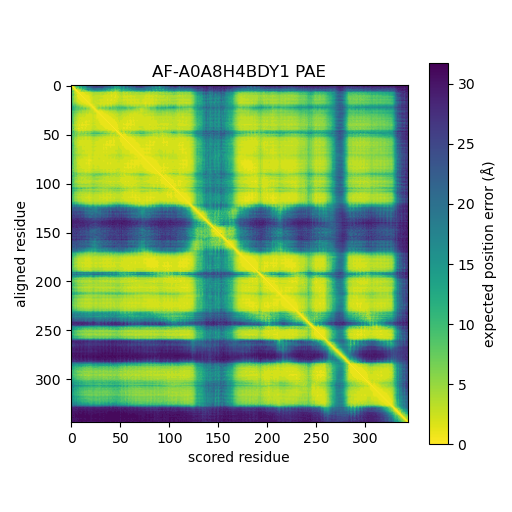A C 1
ATOM 1548 O O . LEU A 1 201 ? 8.054 -4.573 -3.172 1.00 92.88 201 LEU A O 1
ATOM 1552 N N . LEU A 1 202 ? 9.666 -5.705 -2.095 1.00 90.19 202 LEU A N 1
ATOM 1553 C CA . LEU A 1 202 ? 10.564 -5.842 -3.249 1.00 90.19 202 LEU A CA 1
ATOM 1554 C C . LEU A 1 202 ? 10.040 -6.832 -4.300 1.00 90.19 202 LEU A C 1
ATOM 1556 O O . LEU A 1 202 ? 10.539 -6.841 -5.426 1.00 90.19 202 LEU A O 1
ATOM 1560 N N . THR A 1 203 ? 9.050 -7.652 -3.951 1.00 87.94 203 THR A N 1
ATOM 1561 C CA . THR A 1 203 ? 8.424 -8.628 -4.853 1.00 87.94 203 THR A CA 1
ATOM 1562 C C . THR A 1 203 ? 6.901 -8.500 -4.908 1.00 87.94 203 THR A C 1
ATOM 1564 O O . THR A 1 203 ? 6.284 -9.032 -5.829 1.00 87.94 203 THR A O 1
ATOM 1567 N N . ASP A 1 204 ? 6.281 -7.753 -3.987 1.00 91.25 204 ASP A N 1
ATOM 1568 C CA . ASP A 1 204 ? 4.829 -7.579 -3.953 1.00 91.25 204 ASP A CA 1
ATOM 1569 C C . ASP A 1 204 ? 4.291 -6.811 -5.173 1.00 91.25 204 ASP A C 1
ATOM 1571 O O . ASP A 1 204 ? 4.611 -5.644 -5.420 1.00 91.25 204 ASP A O 1
ATOM 1575 N N . VAL A 1 205 ? 3.418 -7.473 -5.933 1.00 90.50 205 VAL A N 1
ATOM 1576 C CA . VAL A 1 205 ? 2.886 -6.945 -7.193 1.00 90.50 205 VAL A CA 1
ATOM 1577 C C . VAL A 1 205 ? 1.999 -5.718 -6.981 1.00 90.50 205 VAL A C 1
ATOM 1579 O O . VAL A 1 205 ? 2.010 -4.806 -7.812 1.00 90.50 205 VAL A O 1
ATOM 1582 N N . ALA A 1 206 ? 1.217 -5.677 -5.901 1.00 90.88 206 ALA A N 1
ATOM 1583 C CA . ALA A 1 206 ? 0.289 -4.584 -5.635 1.00 90.88 206 ALA A CA 1
ATOM 1584 C C . ALA A 1 206 ? 1.043 -3.294 -5.311 1.00 90.88 206 ALA A C 1
ATOM 1586 O O . ALA A 1 206 ? 0.732 -2.236 -5.862 1.00 90.88 206 ALA A O 1
ATOM 1587 N N . PHE A 1 207 ? 2.074 -3.395 -4.472 1.00 94.50 207 PHE A N 1
ATOM 1588 C CA . PHE A 1 207 ? 2.940 -2.266 -4.161 1.00 94.50 207 PHE A CA 1
ATOM 1589 C C . PHE A 1 207 ? 3.735 -1.805 -5.387 1.00 94.50 207 PHE A C 1
ATOM 1591 O O . PHE A 1 207 ? 3.750 -0.616 -5.707 1.00 94.50 207 PHE A O 1
ATOM 1598 N N . LEU A 1 208 ? 4.371 -2.731 -6.106 1.00 92.38 208 LEU A N 1
ATOM 1599 C CA . LEU A 1 208 ? 5.255 -2.390 -7.221 1.00 92.38 208 LEU A CA 1
ATOM 1600 C C . LEU A 1 208 ? 4.509 -1.814 -8.432 1.00 92.38 208 LEU A C 1
ATOM 1602 O O . LEU A 1 208 ? 5.082 -1.005 -9.155 1.00 92.38 208 LEU A O 1
ATOM 1606 N N . LYS A 1 209 ? 3.213 -2.105 -8.602 1.00 89.31 209 LYS A N 1
ATOM 1607 C CA . LYS A 1 209 ? 2.349 -1.410 -9.578 1.00 89.31 209 LYS A CA 1
ATOM 1608 C C . LYS A 1 209 ? 2.227 0.098 -9.331 1.00 89.31 209 LYS A C 1
ATOM 1610 O O . LYS A 1 209 ? 1.917 0.835 -10.266 1.00 89.31 209 LYS A O 1
ATOM 1615 N N . LEU A 1 210 ? 2.483 0.582 -8.111 1.00 90.94 210 LEU A N 1
ATOM 1616 C CA . LEU A 1 210 ? 2.542 2.023 -7.843 1.00 90.94 210 LEU A CA 1
ATOM 1617 C C . LEU A 1 210 ? 3.737 2.688 -8.535 1.00 90.94 210 LEU A C 1
ATOM 1619 O O . LEU A 1 210 ? 3.664 3.876 -8.835 1.00 90.94 210 LEU A O 1
ATOM 1623 N N . LEU A 1 211 ? 4.810 1.945 -8.821 1.00 90.31 211 LEU A N 1
ATOM 1624 C CA . LEU A 1 211 ? 6.008 2.421 -9.519 1.00 90.31 211 LEU A CA 1
ATOM 1625 C C . LEU A 1 211 ? 5.801 2.430 -11.043 1.00 90.31 211 LEU A C 1
ATOM 1627 O O . LEU A 1 211 ? 6.629 1.936 -11.800 1.00 90.31 211 LEU A O 1
ATOM 1631 N N . SER A 1 212 ? 4.683 3.003 -11.481 1.00 84.50 212 SER A N 1
ATOM 1632 C CA . SER A 1 212 ? 4.307 3.130 -12.888 1.00 84.50 212 SER A CA 1
ATOM 1633 C C . SER A 1 212 ? 4.195 4.597 -13.295 1.00 84.50 212 SER A C 1
ATOM 1635 O O . SER A 1 212 ? 3.842 5.460 -12.490 1.00 84.50 212 SER A O 1
ATOM 1637 N N . VAL A 1 213 ? 4.427 4.858 -14.581 1.00 76.31 213 VAL A N 1
ATOM 1638 C CA . VAL A 1 213 ? 4.194 6.151 -15.249 1.00 76.31 213 VAL A CA 1
ATOM 1639 C C . VAL A 1 213 ? 2.723 6.580 -15.211 1.00 76.31 213 VAL A C 1
ATOM 1641 O O . VAL A 1 213 ? 2.398 7.756 -15.352 1.00 76.31 213 VAL A O 1
ATOM 1644 N N . ASP A 1 214 ? 1.837 5.615 -14.986 1.00 77.69 214 ASP A N 1
ATOM 1645 C CA . ASP A 1 214 ? 0.394 5.792 -14.871 1.00 77.69 214 ASP A CA 1
ATOM 1646 C C . ASP A 1 214 ? -0.052 6.256 -13.476 1.00 77.69 214 ASP A C 1
ATOM 1648 O O . ASP A 1 214 ? -1.214 6.615 -13.265 1.00 77.69 214 ASP A O 1
ATOM 1652 N N . THR A 1 215 ? 0.866 6.267 -12.508 1.00 84.31 215 THR A N 1
ATOM 1653 C CA . THR A 1 215 ? 0.603 6.660 -11.124 1.00 84.31 215 THR A CA 1
ATOM 1654 C C . THR A 1 215 ? 0.944 8.146 -10.902 1.00 84.31 215 THR A C 1
ATOM 1656 O O . THR A 1 215 ? 1.948 8.647 -11.421 1.00 84.31 215 THR A O 1
ATOM 1659 N N . PRO A 1 216 ? 0.149 8.898 -10.109 1.00 84.94 216 PRO A N 1
ATOM 1660 C CA . PRO A 1 216 ? 0.464 10.279 -9.753 1.00 84.94 216 PRO A CA 1
ATOM 1661 C C . PRO A 1 216 ? 1.859 10.423 -9.129 1.00 84.94 216 PRO A C 1
ATOM 1663 O O . PRO A 1 216 ? 2.258 9.619 -8.286 1.00 84.94 216 PRO A O 1
ATOM 1666 N N . LEU A 1 217 ? 2.588 11.482 -9.496 1.00 83.69 217 LEU A N 1
ATOM 1667 C CA . LEU A 1 217 ? 4.010 11.657 -9.163 1.00 83.69 217 LEU A CA 1
ATOM 1668 C C . LEU A 1 217 ? 4.242 11.694 -7.654 1.00 83.69 217 LEU A C 1
ATOM 1670 O O . LEU A 1 217 ? 5.219 11.151 -7.155 1.00 83.69 217 LEU A O 1
ATOM 1674 N N . ASP A 1 218 ? 3.316 12.302 -6.917 1.00 85.69 218 ASP A N 1
ATOM 1675 C CA . ASP A 1 218 ? 3.352 12.369 -5.460 1.00 85.69 218 ASP A CA 1
ATOM 1676 C C . ASP A 1 218 ? 3.202 10.999 -4.786 1.00 85.69 218 ASP A C 1
ATOM 1678 O O . ASP A 1 218 ? 3.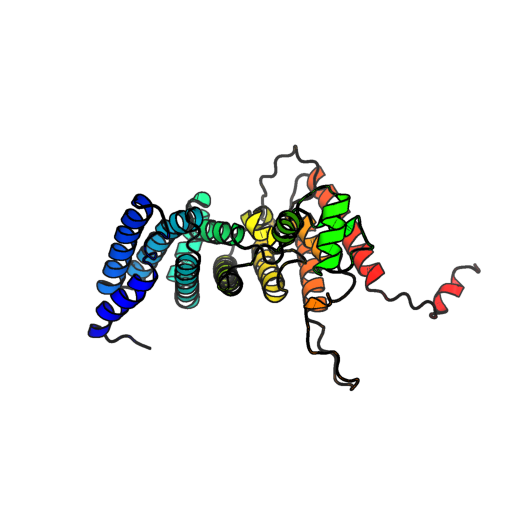683 10.815 -3.668 1.00 85.69 218 ASP A O 1
ATOM 1682 N N . ILE A 1 219 ? 2.531 10.048 -5.440 1.00 91.62 219 ILE A N 1
ATOM 1683 C CA . ILE A 1 219 ? 2.426 8.661 -4.981 1.00 91.62 219 ILE A CA 1
ATOM 1684 C C . ILE A 1 219 ? 3.695 7.899 -5.355 1.00 91.62 219 ILE A C 1
ATOM 1686 O O . ILE A 1 219 ? 4.259 7.240 -4.483 1.00 91.62 219 ILE A O 1
ATOM 1690 N N . VAL A 1 220 ? 4.180 8.036 -6.595 1.00 91.56 220 VAL A N 1
ATOM 1691 C CA . VAL A 1 220 ? 5.430 7.399 -7.050 1.00 91.56 220 VAL A CA 1
ATOM 1692 C C . VAL A 1 220 ? 6.605 7.825 -6.166 1.00 91.56 220 VAL A C 1
ATOM 1694 O O . VAL A 1 220 ? 7.330 6.976 -5.655 1.00 91.56 220 VAL A O 1
ATOM 1697 N N . ASP A 1 221 ? 6.762 9.125 -5.903 1.00 89.25 221 ASP A N 1
ATOM 1698 C CA . ASP A 1 221 ? 7.852 9.650 -5.073 1.00 89.25 221 ASP A CA 1
ATOM 1699 C C . ASP A 1 221 ? 7.831 9.062 -3.652 1.00 89.25 221 ASP A C 1
ATOM 1701 O O . ASP A 1 221 ? 8.872 8.648 -3.125 1.00 89.25 221 ASP A O 1
ATOM 1705 N N . LYS A 1 222 ? 6.637 8.952 -3.054 1.00 93.31 222 LYS A N 1
ATOM 1706 C CA . LYS A 1 222 ? 6.439 8.330 -1.737 1.00 93.31 222 LYS A CA 1
ATOM 1707 C C . LYS A 1 222 ? 6.683 6.822 -1.757 1.00 93.31 222 LYS A C 1
ATOM 1709 O O . LYS A 1 222 ? 7.293 6.309 -0.824 1.00 93.31 222 LYS A O 1
ATOM 1714 N N . ALA A 1 223 ? 6.243 6.116 -2.796 1.00 95.38 223 ALA A N 1
ATOM 1715 C CA . ALA A 1 223 ? 6.502 4.687 -2.955 1.00 95.38 223 ALA A CA 1
ATOM 1716 C C . ALA A 1 223 ? 8.011 4.418 -3.079 1.00 95.38 223 ALA A C 1
ATOM 1718 O O . ALA A 1 223 ? 8.540 3.560 -2.374 1.00 95.38 223 ALA A O 1
ATOM 1719 N N . CYS A 1 224 ? 8.734 5.228 -3.857 1.00 94.50 224 CYS A N 1
ATOM 1720 C CA . CYS A 1 224 ? 10.196 5.192 -3.924 1.00 94.50 224 CYS A CA 1
ATOM 1721 C C . CYS A 1 224 ? 10.853 5.454 -2.555 1.00 94.50 224 CYS A C 1
ATOM 1723 O O . CYS A 1 224 ? 11.843 4.808 -2.214 1.00 94.50 224 CYS A O 1
ATOM 1725 N N . ALA A 1 225 ? 10.315 6.372 -1.744 1.00 93.31 225 ALA A N 1
ATOM 1726 C CA . ALA A 1 225 ? 10.823 6.611 -0.389 1.00 93.31 225 ALA A CA 1
ATOM 1727 C C . ALA A 1 225 ? 10.618 5.397 0.538 1.00 93.31 225 ALA A C 1
ATOM 1729 O O . ALA A 1 225 ? 11.531 5.031 1.277 1.00 93.31 225 ALA A O 1
ATOM 1730 N N . VAL A 1 226 ? 9.457 4.735 0.468 1.00 95.19 226 VAL A N 1
ATOM 1731 C CA . VAL A 1 226 ? 9.202 3.475 1.189 1.00 95.19 226 VAL A CA 1
ATOM 1732 C C . VAL A 1 226 ? 10.171 2.383 0.726 1.00 95.19 226 VAL A C 1
ATOM 1734 O O . VAL A 1 226 ? 10.749 1.686 1.557 1.00 95.19 226 VAL A O 1
ATOM 1737 N N . LEU A 1 227 ? 10.417 2.268 -0.581 1.00 94.25 227 LEU A N 1
ATOM 1738 C CA . LEU A 1 227 ? 11.350 1.287 -1.138 1.00 94.25 227 LEU A CA 1
ATOM 1739 C C . LEU A 1 227 ? 12.789 1.505 -0.640 1.00 94.25 227 LEU A C 1
ATOM 1741 O O . LEU A 1 227 ? 13.491 0.542 -0.338 1.00 94.25 227 LEU A O 1
ATOM 1745 N N . ALA A 1 228 ? 13.214 2.760 -0.472 1.00 92.38 228 ALA A N 1
ATOM 1746 C CA . ALA A 1 228 ? 14.527 3.079 0.089 1.00 92.38 228 ALA A CA 1
ATOM 1747 C C . ALA A 1 228 ? 14.675 2.565 1.531 1.00 92.38 228 ALA A C 1
ATOM 1749 O O . ALA A 1 228 ? 15.735 2.061 1.897 1.00 92.38 228 ALA A O 1
ATOM 1750 N N . LEU A 1 229 ? 13.606 2.630 2.334 1.00 91.56 229 LEU A N 1
ATOM 1751 C CA . LEU A 1 229 ? 13.589 2.041 3.678 1.00 91.56 229 LEU A CA 1
ATOM 1752 C C . LEU A 1 229 ? 13.680 0.512 3.623 1.00 91.56 229 LEU A C 1
ATOM 1754 O O . LEU A 1 229 ? 14.358 -0.086 4.457 1.00 91.56 229 LEU A O 1
ATOM 1758 N N . CYS A 1 230 ? 13.052 -0.112 2.621 1.00 89.56 230 CYS A N 1
ATOM 1759 C CA . CYS A 1 230 ? 13.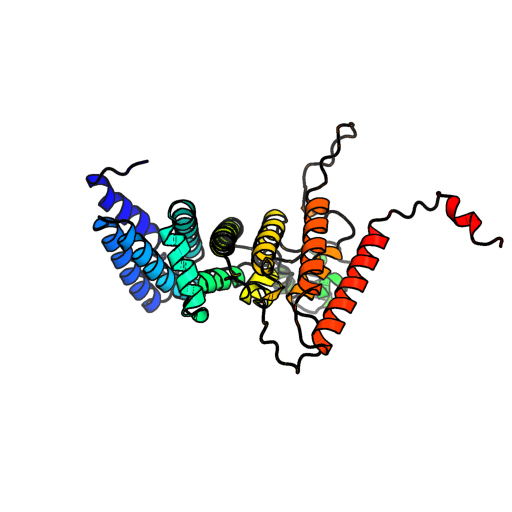127 -1.560 2.414 1.00 89.56 230 CYS A CA 1
ATOM 1760 C C . CYS A 1 230 ? 14.562 -2.024 2.118 1.00 89.56 230 CYS A C 1
ATOM 1762 O O . CYS A 1 230 ? 14.942 -3.123 2.517 1.00 89.56 230 CYS A O 1
ATOM 1764 N N . LEU A 1 231 ? 15.350 -1.172 1.458 1.00 88.50 231 LEU A N 1
ATOM 1765 C CA . LEU A 1 231 ? 16.724 -1.431 1.025 1.00 88.50 231 LEU A CA 1
ATOM 1766 C C . LEU A 1 231 ? 17.792 -0.868 1.975 1.00 88.50 231 LEU A C 1
ATOM 1768 O O . LEU A 1 231 ? 18.966 -0.882 1.628 1.00 88.50 231 LEU A O 1
ATOM 1772 N N . ARG A 1 232 ? 17.442 -0.356 3.160 1.00 83.56 232 ARG A N 1
ATOM 1773 C CA . ARG A 1 232 ? 18.431 0.275 4.056 1.00 83.56 232 ARG A CA 1
ATOM 1774 C C . ARG A 1 232 ? 19.518 -0.697 4.531 1.00 83.56 232 ARG A C 1
ATOM 1776 O O . ARG A 1 232 ? 20.666 -0.296 4.689 1.00 83.56 232 ARG A O 1
ATOM 1783 N N . ASP A 1 233 ? 19.159 -1.966 4.708 1.00 80.81 233 ASP A N 1
ATOM 1784 C CA . ASP A 1 233 ? 20.028 -2.994 5.287 1.00 80.81 233 ASP A CA 1
ATOM 1785 C C . ASP A 1 233 ? 20.427 -4.045 4.229 1.00 80.81 233 ASP A C 1
ATOM 1787 O O . ASP A 1 233 ? 20.326 -5.247 4.482 1.00 80.81 233 ASP A O 1
ATOM 1791 N N . VAL A 1 234 ? 20.850 -3.578 3.038 1.00 77.19 234 VAL A N 1
ATOM 1792 C CA . VAL A 1 234 ? 21.153 -4.375 1.819 1.00 77.19 234 VAL A CA 1
ATOM 1793 C C . VAL A 1 234 ? 21.932 -5.658 2.117 1.00 77.19 234 VAL A C 1
ATOM 1795 O O . VAL A 1 234 ? 21.599 -6.717 1.594 1.00 77.19 234 VAL A O 1
ATOM 1798 N N . ASP A 1 235 ? 22.935 -5.582 2.993 1.00 74.31 235 ASP A N 1
ATOM 1799 C CA . ASP A 1 235 ? 23.829 -6.700 3.312 1.00 74.31 235 ASP A CA 1
ATOM 1800 C C . ASP A 1 235 ? 23.150 -7.889 4.002 1.00 74.31 235 ASP A C 1
ATOM 1802 O O . ASP A 1 235 ? 23.736 -8.978 4.039 1.00 74.31 235 ASP A O 1
ATOM 1806 N N . SER A 1 236 ? 21.955 -7.661 4.556 1.00 71.75 236 SER A N 1
ATOM 1807 C CA . SER A 1 236 ? 21.153 -8.614 5.330 1.00 71.75 236 SER A CA 1
ATOM 1808 C C . SER A 1 236 ? 19.873 -9.064 4.623 1.00 71.75 236 SER A C 1
ATOM 1810 O O . SER A 1 236 ? 19.096 -9.823 5.201 1.00 71.75 236 SER A O 1
ATOM 1812 N N . ILE A 1 237 ? 19.627 -8.573 3.404 1.00 78.25 237 ILE A N 1
ATOM 1813 C CA . ILE A 1 237 ? 18.436 -8.928 2.636 1.00 78.25 237 ILE A CA 1
ATOM 1814 C C . ILE A 1 237 ? 18.697 -10.258 1.935 1.00 78.25 237 ILE A C 1
ATOM 1816 O O . ILE A 1 237 ? 19.465 -10.326 0.978 1.00 78.25 237 ILE A O 1
ATOM 1820 N N . GLU A 1 238 ? 18.017 -11.296 2.407 1.00 67.44 238 GLU A N 1
ATOM 1821 C CA . GLU A 1 238 ? 17.888 -12.573 1.715 1.00 67.44 238 GLU A CA 1
ATOM 1822 C C . GLU A 1 238 ? 16.517 -12.588 1.039 1.00 67.44 238 GLU A C 1
ATOM 1824 O O . GLU A 1 238 ? 15.482 -12.499 1.702 1.00 67.44 238 GLU A O 1
ATOM 1829 N N . LEU A 1 239 ? 16.512 -12.609 -0.294 1.00 71.75 239 LEU A N 1
ATOM 1830 C CA . LEU A 1 239 ? 15.294 -12.806 -1.069 1.00 71.75 239 LEU A CA 1
ATOM 1831 C C . LEU A 1 239 ? 15.204 -14.284 -1.428 1.00 71.75 239 LEU A C 1
ATOM 1833 O O . LEU A 1 239 ? 16.104 -14.812 -2.081 1.00 71.75 239 LEU A O 1
ATOM 1837 N N . ASP A 1 240 ? 14.115 -14.920 -1.010 1.00 63.50 240 ASP A N 1
ATOM 1838 C CA . ASP A 1 240 ? 13.763 -16.265 -1.447 1.00 63.50 240 ASP A CA 1
ATOM 1839 C C . ASP A 1 240 ? 13.227 -16.158 -2.880 1.00 63.50 240 ASP A C 1
ATOM 1841 O O . ASP A 1 240 ? 12.081 -15.768 -3.110 1.00 63.50 240 ASP A O 1
ATOM 1845 N N . ILE A 1 241 ? 14.123 -16.329 -3.852 1.00 66.50 241 ILE A N 1
ATOM 1846 C CA . ILE A 1 241 ? 13.797 -16.274 -5.276 1.00 66.50 241 ILE A CA 1
ATOM 1847 C C . ILE A 1 241 ? 14.080 -17.658 -5.829 1.00 66.50 241 ILE A C 1
ATOM 1849 O O . ILE A 1 241 ? 15.233 -18.099 -5.830 1.00 66.50 241 ILE A O 1
ATOM 1853 N N . ASP A 1 242 ? 13.034 -18.318 -6.319 1.00 59.69 242 ASP A N 1
ATOM 1854 C CA . ASP A 1 242 ? 13.173 -19.596 -6.997 1.00 59.69 242 ASP A CA 1
ATOM 1855 C C . ASP A 1 242 ? 14.158 -19.444 -8.160 1.00 59.69 242 ASP A C 1
ATOM 1857 O O . ASP A 1 242 ? 13.968 -18.654 -9.087 1.00 59.69 242 ASP A O 1
ATOM 1861 N N . ALA A 1 243 ? 15.236 -20.228 -8.121 1.00 51.97 243 ALA A N 1
ATOM 1862 C CA . ALA A 1 243 ? 16.326 -20.182 -9.097 1.00 51.97 243 ALA A CA 1
ATOM 1863 C C . ALA A 1 243 ? 15.900 -20.554 -10.538 1.00 51.97 243 ALA A C 1
ATOM 1865 O O . ALA A 1 243 ? 16.742 -20.575 -11.436 1.00 51.97 243 ALA A O 1
ATOM 1866 N N . GLY A 1 244 ? 14.619 -20.875 -10.756 1.00 53.66 244 GLY A N 1
ATOM 1867 C CA . GLY A 1 244 ? 14.035 -21.228 -12.049 1.00 53.66 244 GLY A CA 1
ATOM 1868 C C . GLY A 1 244 ? 13.657 -20.034 -12.931 1.00 53.66 244 GLY A C 1
ATOM 1869 O O . GLY A 1 244 ? 13.547 -20.205 -14.147 1.00 53.66 244 GLY A O 1
ATOM 1870 N N . ASP A 1 245 ? 13.512 -18.832 -12.367 1.00 60.91 245 ASP A N 1
ATOM 1871 C CA . ASP A 1 245 ? 13.056 -17.667 -13.127 1.00 60.91 245 ASP A CA 1
ATOM 1872 C C . ASP A 1 245 ? 14.240 -16.885 -13.719 1.00 60.91 245 ASP A C 1
ATOM 1874 O O . ASP A 1 245 ? 14.899 -16.079 -13.064 1.00 60.91 245 ASP A O 1
ATOM 1878 N N . ASN A 1 246 ? 14.502 -17.097 -15.013 1.00 65.50 246 ASN A N 1
ATOM 1879 C CA . ASN A 1 246 ? 15.503 -16.370 -15.811 1.00 65.50 246 ASN A CA 1
ATOM 1880 C C . ASN A 1 246 ? 15.083 -14.918 -16.134 1.00 65.50 246 ASN A C 1
ATOM 1882 O O . ASN A 1 246 ? 15.241 -14.456 -17.266 1.00 65.50 246 ASN A O 1
ATOM 1886 N N . MET A 1 247 ? 14.522 -14.189 -15.171 1.00 77.75 247 MET A N 1
ATOM 1887 C CA . MET A 1 247 ? 14.003 -12.835 -15.371 1.00 77.75 247 MET A CA 1
ATOM 1888 C C . MET A 1 247 ? 14.572 -11.869 -14.329 1.00 77.75 247 MET A C 1
ATOM 1890 O O . MET A 1 247 ? 14.823 -12.265 -13.189 1.00 77.75 247 MET A O 1
ATOM 1894 N N . PRO A 1 248 ? 14.786 -10.588 -14.689 1.00 78.31 248 PRO A N 1
ATOM 1895 C CA . PRO A 1 248 ? 15.078 -9.565 -13.699 1.00 78.31 248 PRO A CA 1
ATOM 1896 C C . PRO A 1 248 ? 13.983 -9.504 -12.633 1.00 78.31 248 PRO A C 1
ATOM 1898 O O . PRO A 1 248 ? 12.809 -9.754 -12.913 1.00 78.31 248 PRO A O 1
ATOM 1901 N N . LEU A 1 249 ? 14.364 -9.113 -11.418 1.00 83.31 249 LEU A N 1
ATOM 1902 C CA . LEU A 1 249 ? 13.413 -8.905 -10.332 1.00 83.31 249 LEU A CA 1
ATOM 1903 C C . LEU A 1 249 ? 12.325 -7.909 -10.745 1.00 83.31 249 LEU A C 1
ATOM 1905 O O . LEU A 1 249 ? 12.623 -6.874 -11.342 1.00 83.31 249 LEU A O 1
ATOM 1909 N N . PHE A 1 250 ? 11.078 -8.165 -10.341 1.00 83.88 250 PHE A N 1
ATOM 1910 C CA . PHE A 1 250 ? 9.947 -7.306 -10.704 1.00 83.88 250 PHE A CA 1
ATOM 1911 C C . PHE A 1 250 ? 10.172 -5.835 -10.305 1.00 83.88 250 PHE A C 1
ATOM 1913 O O . PHE A 1 250 ? 9.875 -4.926 -11.080 1.00 83.88 250 PHE A O 1
ATOM 1920 N N . VAL A 1 251 ? 10.799 -5.588 -9.148 1.00 89.69 251 VAL A N 1
ATOM 1921 C CA . VAL A 1 251 ? 11.200 -4.238 -8.716 1.00 89.69 251 VAL A CA 1
ATOM 1922 C C . VAL A 1 251 ? 12.217 -3.575 -9.654 1.00 89.69 251 VAL A C 1
ATOM 1924 O O . VAL A 1 251 ? 12.115 -2.374 -9.894 1.00 89.69 251 VAL A O 1
ATOM 1927 N N . VAL A 1 252 ? 13.160 -4.332 -10.230 1.00 91.00 252 VAL A N 1
ATOM 1928 C CA . VAL A 1 252 ? 14.109 -3.814 -11.232 1.00 91.00 252 VAL A CA 1
ATOM 1929 C C . VAL A 1 252 ? 13.349 -3.392 -12.478 1.00 91.00 252 VAL A C 1
ATOM 1931 O O . VAL A 1 252 ? 13.535 -2.273 -12.946 1.00 91.00 252 VAL A O 1
ATOM 1934 N N . THR A 1 253 ? 12.445 -4.241 -12.972 1.00 89.19 253 THR A N 1
ATOM 1935 C CA . THR A 1 253 ? 11.624 -3.936 -14.150 1.00 89.19 253 THR A CA 1
ATOM 1936 C C . THR A 1 253 ? 10.819 -2.649 -13.966 1.00 89.19 253 THR A C 1
ATOM 1938 O O . THR A 1 253 ? 10.835 -1.799 -14.854 1.00 89.19 253 THR A O 1
ATOM 1941 N N . GLN A 1 254 ? 10.164 -2.466 -12.815 1.00 90.69 254 GLN A N 1
ATOM 1942 C CA . GLN A 1 254 ? 9.371 -1.259 -12.548 1.00 90.69 254 GLN A CA 1
ATOM 1943 C C . GLN A 1 254 ? 10.240 0.002 -12.425 1.00 90.69 254 GLN A C 1
ATOM 1945 O O . GLN A 1 254 ? 9.954 1.017 -13.059 1.00 90.69 254 GLN A O 1
ATOM 1950 N N . LEU A 1 255 ? 11.343 -0.055 -11.670 1.00 92.62 255 LEU A N 1
ATOM 1951 C CA . LEU A 1 255 ? 12.248 1.090 -11.512 1.00 92.62 255 LEU A CA 1
ATOM 1952 C C . LEU A 1 255 ? 12.909 1.496 -12.838 1.00 92.62 255 LEU A C 1
ATOM 1954 O O . LEU A 1 255 ? 12.987 2.684 -13.145 1.00 92.62 255 LEU A O 1
ATOM 1958 N N . CYS A 1 256 ? 13.342 0.528 -13.647 1.00 90.06 256 CYS A N 1
ATOM 1959 C CA . CYS A 1 256 ? 13.831 0.779 -15.002 1.00 90.06 256 CYS A CA 1
ATOM 1960 C C . CYS A 1 256 ? 12.743 1.405 -15.888 1.00 90.06 256 CYS A C 1
ATOM 1962 O O . CYS A 1 256 ? 13.018 2.369 -16.600 1.00 90.06 256 CYS A O 1
ATOM 1964 N N . GLY A 1 257 ? 11.500 0.923 -15.787 1.00 86.50 257 GLY A N 1
ATOM 1965 C CA . GLY A 1 257 ? 10.347 1.492 -16.488 1.00 86.50 257 GLY A CA 1
ATOM 1966 C C . GLY A 1 257 ? 10.129 2.980 -16.193 1.00 86.50 257 GLY A C 1
ATOM 1967 O O . GLY A 1 257 ? 9.842 3.749 -17.109 1.00 86.50 257 GLY A O 1
ATOM 1968 N N . LEU A 1 258 ? 10.354 3.420 -14.951 1.00 86.75 258 LEU A N 1
ATOM 1969 C CA . LEU A 1 258 ? 10.279 4.841 -14.584 1.00 86.75 258 LEU A CA 1
ATOM 1970 C C . LEU A 1 258 ? 11.364 5.697 -15.264 1.00 86.75 258 LEU A C 1
ATOM 1972 O O . LEU A 1 258 ? 11.110 6.862 -15.568 1.00 86.75 258 LEU A O 1
ATOM 1976 N N . LEU A 1 259 ? 12.547 5.137 -15.547 1.00 82.44 259 LEU A N 1
ATOM 1977 C CA . LEU A 1 259 ? 13.626 5.829 -16.270 1.00 82.44 259 LEU A CA 1
ATOM 1978 C C . LEU A 1 259 ? 13.416 5.862 -17.789 1.00 82.44 259 LEU A C 1
ATOM 1980 O O . LEU A 1 259 ? 14.133 6.572 -18.495 1.00 82.44 259 LEU A O 1
ATOM 1984 N N . LEU A 1 260 ? 12.453 5.120 -18.344 1.00 71.88 260 LEU A N 1
ATOM 1985 C CA . LEU A 1 260 ? 12.168 5.172 -19.782 1.00 71.88 260 LEU A CA 1
ATOM 1986 C C . LEU A 1 260 ? 11.560 6.514 -20.221 1.00 71.88 260 LEU A C 1
ATOM 1988 O O . LEU A 1 260 ? 11.601 6.831 -21.409 1.00 71.88 260 LEU A O 1
ATOM 1992 N N . LEU A 1 261 ? 11.071 7.331 -19.292 1.00 62.66 261 LEU A N 1
ATOM 1993 C CA . LEU A 1 261 ? 10.507 8.646 -19.575 1.00 62.66 261 LEU A CA 1
ATOM 1994 C C . LEU A 1 261 ? 11.613 9.684 -19.881 1.00 62.66 261 LEU A C 1
ATOM 1996 O O . LEU A 1 261 ? 12.374 10.091 -19.007 1.00 62.66 261 LEU A O 1
ATOM 2000 N N . ILE A 1 262 ? 11.693 10.119 -21.147 1.00 51.06 262 ILE A N 1
ATOM 2001 C CA . ILE A 1 262 ? 12.678 11.102 -21.670 1.00 51.06 262 ILE A CA 1
ATOM 2002 C C . ILE A 1 262 ? 12.244 12.557 -21.415 1.00 51.06 262 ILE A C 1
ATOM 2004 O O . ILE A 1 262 ? 13.027 13.489 -21.565 1.00 51.06 262 ILE A O 1
ATOM 2008 N N . GLY A 1 263 ? 11.002 12.782 -20.998 1.00 53.94 263 GLY A N 1
ATOM 2009 C CA . GLY A 1 263 ? 10.479 14.116 -20.736 1.00 53.94 263 GLY A CA 1
ATOM 2010 C C . GLY A 1 263 ? 9.430 14.086 -19.642 1.00 53.94 263 GLY A C 1
ATOM 2011 O O . GLY A 1 263 ? 8.747 13.079 -19.457 1.00 53.94 263 GLY A O 1
ATOM 2012 N N . GLU A 1 264 ? 9.324 15.204 -18.927 1.00 52.31 264 GLU A N 1
ATOM 2013 C CA . GLU A 1 264 ? 8.251 15.468 -17.973 1.00 52.31 264 GLU A CA 1
ATOM 2014 C C . GLU A 1 264 ? 6.898 15.206 -18.662 1.00 52.31 264 GLU A C 1
ATOM 2016 O O . GLU A 1 264 ? 6.612 15.844 -19.683 1.00 52.31 264 GLU A O 1
ATOM 2021 N N . PRO A 1 265 ? 6.087 14.238 -18.197 1.00 51.69 265 PRO A N 1
ATOM 2022 C CA . PRO A 1 265 ? 4.887 13.886 -18.942 1.00 51.69 265 PRO A CA 1
ATOM 2023 C C . PRO A 1 265 ? 3.887 15.059 -18.932 1.00 51.69 265 PRO A C 1
ATOM 2025 O O . PRO A 1 265 ? 3.735 15.737 -17.912 1.00 51.69 265 PRO A O 1
ATOM 2028 N N . PRO A 1 266 ? 3.206 15.335 -20.057 1.00 46.72 266 PRO A N 1
ATOM 2029 C CA . PRO A 1 266 ? 2.416 16.558 -20.243 1.00 46.72 266 PRO A CA 1
ATOM 2030 C C . PRO A 1 266 ? 1.259 16.714 -19.241 1.00 46.72 266 PRO A C 1
ATOM 2032 O O . PRO A 1 266 ? 0.847 17.834 -18.949 1.00 46.72 266 PRO A O 1
ATOM 2035 N N . ASP A 1 267 ? 0.787 15.611 -18.657 1.00 46.88 267 ASP A N 1
ATOM 2036 C CA . ASP A 1 267 ? -0.309 15.583 -17.683 1.00 46.88 267 ASP A CA 1
ATOM 2037 C C . ASP A 1 267 ? 0.091 16.030 -16.262 1.00 46.88 267 ASP A C 1
ATOM 2039 O O . ASP A 1 267 ? -0.777 16.162 -15.396 1.00 46.88 267 ASP A O 1
ATOM 2043 N N . TYR A 1 268 ? 1.381 16.253 -15.979 1.00 45.78 268 TYR A N 1
ATOM 2044 C CA . TYR A 1 268 ? 1.839 16.581 -14.620 1.00 45.78 268 TYR A CA 1
ATOM 2045 C C . TYR A 1 268 ? 1.658 18.056 -14.234 1.00 45.78 268 TYR A C 1
ATOM 2047 O O . TYR A 1 268 ? 1.639 18.367 -13.042 1.00 45.78 268 TYR A O 1
ATOM 2055 N N . TYR A 1 269 ? 1.432 18.952 -15.203 1.00 44.75 269 TYR A N 1
ATOM 2056 C CA . TYR A 1 269 ? 1.132 20.365 -14.956 1.00 44.75 269 TYR A CA 1
ATOM 2057 C C . TYR A 1 269 ? 0.170 20.936 -16.011 1.00 44.75 269 TYR A C 1
ATOM 2059 O O . TYR A 1 269 ? 0.617 21.382 -17.068 1.00 44.75 269 TYR A O 1
ATOM 2067 N N . PRO A 1 270 ? -1.141 21.051 -15.725 1.00 38.25 270 PRO A N 1
ATOM 2068 C CA . PRO A 1 270 ? -2.066 21.707 -16.652 1.00 38.25 270 PRO A CA 1
ATOM 2069 C C . PRO A 1 270 ? -1.785 23.213 -16.826 1.00 38.25 270 PRO A C 1
ATOM 2071 O O . PRO A 1 270 ? -2.191 23.798 -17.821 1.00 38.25 270 PRO A O 1
ATOM 2074 N N . ASN A 1 271 ? -1.085 23.852 -15.872 1.00 36.12 271 ASN A N 1
ATOM 2075 C CA . ASN A 1 271 ? -1.099 25.313 -15.699 1.00 36.12 271 ASN A CA 1
ATOM 2076 C C . ASN A 1 271 ? 0.278 25.992 -15.527 1.00 36.12 271 ASN A C 1
ATOM 2078 O O . ASN A 1 271 ? 0.372 27.003 -14.835 1.00 36.12 271 ASN A O 1
ATOM 2082 N N . THR A 1 272 ? 1.357 25.504 -16.145 1.00 39.25 272 THR A N 1
ATOM 2083 C CA . THR A 1 272 ? 2.660 26.222 -16.125 1.00 39.25 272 THR A CA 1
ATOM 2084 C C . THR A 1 272 ? 3.292 26.426 -17.498 1.00 39.25 272 THR A C 1
ATOM 2086 O O . THR A 1 272 ? 4.488 26.681 -17.612 1.00 39.25 272 THR A O 1
ATOM 2089 N N . ARG A 1 273 ? 2.485 26.462 -18.564 1.00 38.12 273 ARG A N 1
ATOM 2090 C CA . ARG A 1 273 ? 2.865 27.199 -19.780 1.00 38.12 273 ARG A CA 1
ATOM 2091 C C . ARG A 1 273 ? 2.457 28.665 -19.652 1.00 38.12 273 ARG A C 1
ATOM 2093 O O . ARG A 1 273 ? 1.617 29.153 -20.399 1.00 38.12 273 ARG A O 1
ATOM 2100 N N . SER A 1 274 ? 3.060 29.388 -18.712 1.00 33.94 274 SER A N 1
ATOM 2101 C CA . SER A 1 274 ? 3.150 30.839 -18.852 1.00 33.94 274 SER A CA 1
ATOM 2102 C C . SER A 1 274 ? 4.518 31.348 -18.399 1.00 33.94 274 SER A C 1
ATOM 2104 O O . SER A 1 274 ? 4.989 31.100 -17.296 1.00 33.94 274 SER A O 1
ATOM 2106 N N . ASN A 1 275 ? 5.133 32.050 -19.346 1.00 31.17 275 ASN A N 1
ATOM 2107 C CA . ASN A 1 275 ? 6.203 33.024 -19.222 1.00 31.17 275 ASN A CA 1
ATOM 2108 C C . ASN A 1 275 ? 7.597 32.581 -18.761 1.00 31.17 275 ASN A C 1
ATOM 2110 O O . ASN A 1 275 ? 7.909 32.395 -17.590 1.00 31.17 275 ASN A O 1
ATOM 2114 N N . LYS A 1 276 ? 8.493 32.630 -19.757 1.00 44.75 276 LYS A N 1
ATOM 2115 C CA . LYS A 1 276 ? 9.850 33.172 -19.655 1.00 44.75 276 LYS A CA 1
ATOM 2116 C C . LYS A 1 276 ? 9.945 34.244 -18.557 1.00 44.75 276 LYS A C 1
ATOM 2118 O O . LYS A 1 276 ? 9.550 35.381 -18.793 1.00 44.75 276 LYS A O 1
ATOM 2123 N N . GLN A 1 277 ? 10.554 33.928 -17.421 1.00 34.59 277 GLN A N 1
ATOM 2124 C CA . GLN A 1 277 ? 11.369 34.893 -16.687 1.00 34.59 277 GLN A CA 1
ATOM 2125 C C . GLN A 1 277 ? 12.270 34.173 -15.692 1.00 34.59 277 GLN A C 1
ATOM 2127 O O . GLN A 1 277 ? 11.840 33.299 -14.946 1.00 34.59 277 GLN A O 1
ATOM 2132 N N . GLY A 1 278 ? 13.555 34.519 -15.755 1.00 40.97 278 GLY A N 1
ATOM 2133 C CA . GLY A 1 278 ? 14.600 33.906 -14.960 1.00 40.97 278 GLY A CA 1
ATOM 2134 C C . GLY A 1 278 ? 14.327 34.022 -13.468 1.00 40.97 278 GLY A C 1
ATOM 2135 O O . GLY A 1 278 ? 14.060 35.102 -12.957 1.00 40.97 278 GLY A O 1
ATOM 2136 N N . ASN A 1 279 ? 14.441 32.895 -12.777 1.00 30.66 279 ASN A N 1
ATOM 2137 C CA . ASN A 1 279 ? 14.869 32.828 -11.390 1.00 30.66 279 ASN A CA 1
ATOM 2138 C C . ASN A 1 279 ? 15.194 31.368 -11.064 1.00 30.66 279 ASN A C 1
ATOM 2140 O O . ASN A 1 279 ? 14.376 30.488 -11.305 1.00 30.66 279 ASN A O 1
ATOM 2144 N N . LYS A 1 280 ? 16.424 31.145 -10.583 1.00 35.28 280 LYS A N 1
ATOM 2145 C CA . LYS A 1 280 ? 16.989 29.918 -9.983 1.00 35.28 280 LYS A CA 1
ATOM 2146 C C . LYS A 1 280 ? 16.074 28.688 -10.082 1.00 35.28 280 LYS A C 1
ATOM 2148 O O . LYS A 1 280 ? 15.203 28.487 -9.239 1.00 35.28 280 LYS A O 1
ATOM 2153 N N . SER A 1 281 ? 16.303 27.872 -11.110 1.00 37.12 281 SER A N 1
ATOM 2154 C CA . SER A 1 281 ? 15.568 26.635 -11.371 1.00 37.12 281 SER A CA 1
ATOM 2155 C C . SER A 1 281 ? 15.708 25.681 -10.187 1.00 37.12 281 SER A C 1
ATOM 2157 O O . SER A 1 281 ? 16.741 25.029 -10.016 1.00 37.12 281 SER A O 1
ATOM 2159 N N . SER A 1 282 ? 14.670 25.600 -9.357 1.00 39.94 282 SER A N 1
ATOM 2160 C CA . SER A 1 282 ? 14.487 24.425 -8.512 1.00 39.94 282 SER A CA 1
ATOM 2161 C C . SER A 1 282 ? 14.516 23.187 -9.421 1.00 39.94 282 SER A C 1
ATOM 2163 O O . SER A 1 282 ? 13.960 23.242 -10.523 1.00 39.94 282 SER A O 1
ATOM 2165 N N . PRO A 1 283 ? 15.222 22.105 -9.045 1.00 52.38 283 PRO A N 1
ATOM 2166 C CA . PRO A 1 283 ? 15.200 20.889 -9.844 1.00 52.38 283 PRO A CA 1
ATOM 2167 C C . PRO A 1 283 ? 13.741 20.452 -9.984 1.00 52.38 283 PRO A C 1
ATOM 2169 O O . PRO A 1 283 ? 13.029 20.380 -8.980 1.00 52.38 283 PRO A O 1
ATOM 2172 N N . SER A 1 284 ? 13.289 20.210 -11.219 1.00 69.88 284 SER A N 1
ATOM 2173 C CA . SER A 1 284 ? 11.935 19.711 -11.461 1.00 69.88 284 SER A CA 1
ATOM 2174 C C . SER A 1 284 ? 11.703 18.472 -10.590 1.00 69.88 284 SER A C 1
ATOM 2176 O O . SER A 1 284 ? 12.625 17.682 -10.352 1.00 69.88 284 SER A O 1
ATOM 2178 N N . GLN A 1 285 ? 10.483 18.302 -10.073 1.00 69.44 285 GLN A N 1
ATOM 2179 C CA . GLN A 1 285 ? 10.135 17.139 -9.240 1.00 69.44 285 GLN A CA 1
ATOM 2180 C C . GLN A 1 285 ? 10.490 15.822 -9.953 1.00 69.44 285 GLN A C 1
ATOM 2182 O O . GLN A 1 285 ? 10.932 14.866 -9.319 1.00 69.44 285 GLN A O 1
ATOM 2187 N N . TRP A 1 286 ? 10.415 15.833 -11.284 1.00 73.81 286 TRP A N 1
ATOM 2188 C CA . TRP A 1 286 ? 10.891 14.787 -12.177 1.00 73.81 286 TRP A CA 1
ATOM 2189 C C . TRP A 1 286 ? 12.388 14.455 -12.025 1.00 73.81 286 TRP A C 1
ATOM 2191 O O . TRP A 1 286 ? 12.742 13.295 -11.822 1.00 73.81 286 TRP A O 1
ATOM 2201 N N . CYS A 1 287 ? 13.281 15.451 -12.051 1.00 77.12 287 CYS A N 1
ATOM 2202 C CA . CYS A 1 287 ? 14.720 15.235 -11.858 1.00 77.12 287 CYS A CA 1
ATOM 2203 C C . CYS A 1 287 ? 15.040 14.658 -10.470 1.00 77.12 287 CYS A C 1
ATOM 2205 O O . CYS A 1 287 ? 15.905 13.789 -10.340 1.00 77.12 287 CYS A O 1
ATOM 2207 N N . SER A 1 288 ? 14.331 15.114 -9.431 1.00 81.75 288 SER A N 1
ATOM 2208 C CA . SER A 1 288 ? 14.464 14.559 -8.077 1.00 81.75 288 SER A CA 1
ATOM 2209 C C . SER A 1 288 ? 14.035 13.090 -8.024 1.00 81.75 288 SER A C 1
ATOM 2211 O O . SER A 1 288 ? 14.732 12.271 -7.418 1.00 81.75 288 SER A O 1
ATOM 2213 N N . LEU A 1 289 ? 12.923 12.745 -8.682 1.00 84.50 289 LEU A N 1
ATOM 2214 C CA . LEU A 1 289 ? 12.468 11.362 -8.788 1.00 84.50 289 LEU A CA 1
ATOM 2215 C C . LEU A 1 289 ? 13.492 10.500 -9.534 1.00 84.50 289 LEU A C 1
ATOM 2217 O O . LEU A 1 289 ? 13.881 9.460 -9.013 1.00 84.50 289 LEU A O 1
ATOM 2221 N N . CYS A 1 290 ? 13.975 10.937 -10.700 1.00 86.25 290 CYS A N 1
ATOM 2222 C CA . CYS A 1 290 ? 14.962 10.188 -11.486 1.00 86.25 290 CYS A CA 1
ATOM 2223 C C . CYS A 1 290 ? 16.224 9.890 -10.672 1.00 86.25 290 CYS A C 1
ATOM 2225 O O . CYS A 1 290 ? 16.701 8.758 -10.660 1.00 86.25 290 CYS A O 1
ATOM 2227 N N . LYS A 1 291 ? 16.731 10.879 -9.923 1.00 87.12 291 LYS A N 1
ATOM 2228 C CA . LYS A 1 291 ? 17.869 10.677 -9.020 1.00 87.12 291 LYS A CA 1
ATOM 2229 C C . LYS A 1 291 ? 17.572 9.602 -7.972 1.00 87.12 291 LYS A C 1
ATOM 2231 O O . LYS A 1 291 ? 18.379 8.696 -7.792 1.00 87.12 291 LYS A O 1
ATOM 2236 N N . ARG A 1 292 ? 16.400 9.664 -7.330 1.00 89.94 292 ARG A N 1
ATOM 2237 C CA . ARG A 1 292 ? 15.971 8.660 -6.344 1.00 89.94 292 ARG A CA 1
ATOM 2238 C C . ARG A 1 292 ? 15.845 7.268 -6.965 1.00 89.94 292 ARG A C 1
ATOM 2240 O O . ARG A 1 292 ? 16.257 6.298 -6.342 1.00 89.94 292 ARG A O 1
ATOM 2247 N N . VAL A 1 293 ? 15.311 7.163 -8.180 1.00 91.69 293 VAL A N 1
ATOM 2248 C CA . VAL A 1 293 ? 15.199 5.894 -8.912 1.00 91.69 293 VAL A CA 1
ATOM 2249 C C . VAL A 1 293 ? 16.586 5.328 -9.226 1.00 91.69 293 VAL A C 1
ATOM 2251 O O . VAL A 1 293 ? 16.832 4.162 -8.938 1.00 91.69 293 VAL A O 1
ATOM 2254 N N . CYS A 1 294 ? 17.524 6.141 -9.719 1.00 91.38 294 CYS A N 1
ATOM 2255 C CA . CYS A 1 294 ? 18.911 5.714 -9.930 1.00 91.38 294 CYS A CA 1
ATOM 2256 C C . CYS A 1 294 ? 19.583 5.250 -8.627 1.00 91.38 294 CYS A C 1
ATOM 2258 O O . CYS A 1 294 ? 20.261 4.222 -8.618 1.00 91.38 294 CYS A O 1
ATOM 2260 N N . ASP A 1 295 ? 19.367 5.965 -7.519 1.00 91.94 295 ASP A N 1
ATOM 2261 C CA . ASP A 1 295 ? 19.887 5.576 -6.205 1.00 91.94 295 ASP A CA 1
ATOM 2262 C C . ASP A 1 295 ? 19.301 4.232 -5.740 1.00 91.94 295 ASP A C 1
ATOM 2264 O O . ASP A 1 295 ? 20.040 3.381 -5.244 1.00 91.94 295 ASP A O 1
ATOM 2268 N N . LEU A 1 296 ? 17.999 4.005 -5.944 1.00 93.88 296 LEU A N 1
ATOM 2269 C CA . LEU A 1 296 ? 17.334 2.732 -5.650 1.00 93.88 296 LEU A CA 1
ATOM 2270 C C . LEU A 1 296 ? 17.879 1.595 -6.516 1.00 93.88 296 LEU A C 1
ATOM 2272 O O . LEU A 1 296 ? 18.219 0.543 -5.984 1.00 93.88 296 LEU A O 1
ATOM 2276 N N . LEU A 1 297 ? 18.027 1.805 -7.826 1.00 93.88 297 LEU A N 1
ATOM 2277 C CA . LEU A 1 297 ? 18.614 0.815 -8.733 1.00 93.88 297 LEU A CA 1
ATOM 2278 C C . LEU A 1 297 ? 20.045 0.454 -8.322 1.00 93.88 297 LEU A C 1
ATOM 2280 O O . LEU A 1 297 ? 20.414 -0.720 -8.336 1.00 93.88 297 LEU A O 1
ATOM 2284 N N . ARG A 1 298 ? 20.839 1.438 -7.885 1.00 92.62 298 ARG A N 1
ATOM 2285 C CA . ARG A 1 298 ? 22.176 1.195 -7.330 1.00 92.62 298 ARG A CA 1
ATOM 2286 C C . ARG A 1 298 ? 22.119 0.296 -6.094 1.00 92.62 298 ARG A C 1
ATOM 2288 O O . ARG A 1 298 ? 22.918 -0.630 -6.002 1.00 92.62 298 ARG A O 1
ATOM 2295 N N . LEU A 1 299 ? 21.192 0.546 -5.166 1.00 91.38 299 LEU A N 1
ATOM 2296 C CA . LEU A 1 299 ? 21.010 -0.292 -3.972 1.00 91.38 299 LEU A CA 1
ATOM 2297 C C . LEU A 1 299 ? 20.562 -1.714 -4.340 1.00 91.38 299 LEU A C 1
ATOM 2299 O O . LEU A 1 299 ? 21.103 -2.680 -3.810 1.00 91.38 299 LEU A O 1
ATOM 2303 N N . VAL A 1 300 ? 19.636 -1.856 -5.291 1.00 90.25 300 VAL A N 1
ATOM 2304 C CA . VAL A 1 300 ? 19.178 -3.166 -5.783 1.00 90.25 300 VAL A CA 1
ATOM 2305 C C . VAL A 1 300 ? 20.321 -3.944 -6.447 1.00 90.25 300 VAL A C 1
ATOM 2307 O O . VAL A 1 300 ? 20.451 -5.145 -6.228 1.00 90.25 300 VAL A O 1
ATOM 2310 N N . ALA A 1 301 ? 21.204 -3.275 -7.194 1.00 89.06 301 ALA A N 1
ATOM 2311 C CA . ALA A 1 301 ? 22.378 -3.901 -7.810 1.00 89.06 301 ALA A CA 1
ATOM 2312 C C . ALA A 1 301 ? 23.412 -4.430 -6.792 1.00 89.06 301 ALA A C 1
ATOM 2314 O O . ALA A 1 301 ? 24.265 -5.246 -7.159 1.00 89.06 301 ALA A O 1
ATOM 2315 N N . MET A 1 302 ? 23.349 -3.965 -5.539 1.00 88.31 302 MET A N 1
ATOM 2316 C CA . MET A 1 302 ? 24.205 -4.399 -4.429 1.00 88.31 302 MET A CA 1
ATOM 2317 C C . MET A 1 302 ? 23.600 -5.548 -3.609 1.00 88.31 302 MET A C 1
ATOM 2319 O O . MET A 1 302 ? 24.285 -6.076 -2.734 1.00 88.31 302 MET A O 1
ATOM 2323 N N . LEU A 1 303 ? 22.353 -5.958 -3.875 1.00 86.38 303 LEU A N 1
ATOM 2324 C CA . LEU A 1 303 ? 21.736 -7.091 -3.184 1.00 86.38 303 LEU A CA 1
ATOM 2325 C C . LEU A 1 303 ? 22.524 -8.382 -3.429 1.00 86.38 303 LEU A C 1
ATOM 2327 O O . LEU A 1 303 ? 22.967 -8.668 -4.547 1.00 86.38 303 LEU A O 1
ATOM 2331 N N . LYS A 1 304 ? 22.654 -9.192 -2.377 1.00 84.06 304 LYS A N 1
ATOM 2332 C CA . LYS A 1 304 ? 23.216 -10.541 -2.469 1.00 84.06 304 LYS A CA 1
ATOM 2333 C C . LYS A 1 304 ? 22.150 -11.470 -3.044 1.00 84.06 304 LYS A C 1
ATOM 2335 O O . LYS A 1 304 ? 21.238 -11.883 -2.341 1.00 84.06 304 LYS A O 1
ATOM 2340 N N . LEU A 1 305 ? 22.259 -11.756 -4.338 1.00 82.69 305 LEU A N 1
ATOM 2341 C CA . LEU A 1 305 ? 21.337 -12.614 -5.087 1.00 82.69 305 LEU A CA 1
ATOM 2342 C C . LEU A 1 305 ? 22.100 -13.791 -5.711 1.00 82.69 305 LEU A C 1
ATOM 2344 O O . LEU A 1 305 ? 23.315 -13.672 -5.911 1.00 82.69 305 LEU A O 1
ATOM 2348 N N . PRO A 1 306 ? 21.413 -14.892 -6.078 1.00 86.12 306 PRO A N 1
ATOM 2349 C CA . PRO A 1 306 ? 22.000 -15.941 -6.907 1.00 86.12 306 PRO A CA 1
ATOM 2350 C C . PRO A 1 306 ? 22.641 -15.357 -8.173 1.00 86.12 306 PRO A C 1
ATOM 2352 O O . PRO A 1 306 ? 22.112 -14.413 -8.760 1.00 86.12 306 PRO A O 1
ATOM 2355 N N . GLU A 1 307 ? 23.784 -15.903 -8.595 1.00 84.12 307 GLU A N 1
ATOM 2356 C CA . GLU A 1 307 ? 24.646 -15.294 -9.621 1.00 84.12 307 GLU A CA 1
ATOM 2357 C C . GLU A 1 307 ? 23.920 -15.022 -10.950 1.00 84.12 307 GLU A C 1
ATOM 2359 O O . GLU A 1 307 ? 24.081 -13.946 -11.529 1.00 84.12 307 GLU A O 1
ATOM 2364 N N . SER A 1 308 ? 23.058 -15.946 -11.391 1.00 83.00 308 SER A N 1
ATOM 2365 C CA . SER A 1 308 ? 22.233 -15.796 -12.598 1.00 83.00 308 SER A CA 1
ATOM 2366 C C . SER A 1 308 ? 21.308 -14.575 -12.519 1.00 83.00 308 SER A C 1
ATOM 2368 O O . SER A 1 308 ? 21.301 -13.733 -13.419 1.00 83.00 308 SER A O 1
ATOM 2370 N N . ILE A 1 309 ? 20.583 -14.433 -11.409 1.00 84.94 309 ILE A N 1
ATOM 2371 C CA . ILE A 1 309 ? 19.651 -13.328 -11.156 1.00 84.94 309 ILE A CA 1
ATOM 2372 C C . ILE A 1 309 ? 20.422 -12.015 -10.968 1.00 84.94 309 ILE A C 1
ATOM 2374 O O . ILE A 1 309 ? 20.047 -10.977 -11.521 1.00 84.94 309 ILE A O 1
ATOM 2378 N N . ALA A 1 310 ? 21.535 -12.048 -10.230 1.00 87.38 310 ALA A N 1
ATOM 2379 C CA . ALA A 1 310 ? 22.393 -10.888 -10.008 1.00 87.38 310 ALA A CA 1
ATOM 2380 C C . ALA A 1 310 ? 22.936 -10.327 -11.330 1.00 87.38 310 ALA A C 1
ATOM 2382 O O . ALA A 1 310 ? 22.920 -9.110 -11.537 1.00 87.38 310 ALA A O 1
ATOM 2383 N N . LEU A 1 311 ? 23.397 -11.199 -12.232 1.00 88.69 311 LEU A N 1
ATOM 2384 C CA . LEU A 1 311 ? 23.911 -10.812 -13.543 1.00 88.69 311 LEU A CA 1
ATOM 2385 C C . LEU A 1 311 ? 22.817 -10.178 -14.411 1.00 88.69 311 LEU A C 1
ATOM 2387 O O . LEU A 1 311 ? 23.047 -9.114 -14.993 1.00 88.69 311 LEU A O 1
ATOM 2391 N N . LEU A 1 312 ? 21.629 -10.787 -14.471 1.00 88.50 312 LEU A N 1
ATOM 2392 C CA . LEU A 1 312 ? 20.492 -10.260 -15.235 1.00 88.50 312 LEU A CA 1
ATOM 2393 C C . LEU A 1 312 ? 20.047 -8.888 -14.723 1.00 88.50 312 LEU A C 1
ATOM 2395 O O . LEU A 1 312 ? 19.914 -7.955 -15.518 1.00 88.50 312 LEU A O 1
ATOM 2399 N N . ASN A 1 313 ? 19.899 -8.737 -13.404 1.00 89.62 313 ASN A N 1
ATOM 2400 C CA . ASN A 1 313 ? 19.555 -7.459 -12.784 1.00 89.62 313 ASN A CA 1
ATOM 2401 C C . ASN A 1 313 ? 20.599 -6.390 -13.111 1.00 89.62 313 ASN A C 1
ATOM 2403 O O . ASN A 1 313 ? 20.248 -5.319 -13.598 1.00 89.62 313 ASN A O 1
ATOM 2407 N N . LYS A 1 314 ? 21.892 -6.678 -12.917 1.00 92.31 314 LYS A N 1
ATOM 2408 C CA . LYS A 1 314 ? 22.972 -5.721 -13.214 1.00 92.31 314 LYS A CA 1
ATOM 2409 C C . LYS A 1 314 ? 22.998 -5.322 -14.687 1.00 92.31 314 LYS A C 1
ATOM 2411 O O . LYS A 1 314 ? 23.176 -4.143 -14.983 1.00 92.31 314 LYS A O 1
ATOM 2416 N N . LYS A 1 315 ? 22.788 -6.274 -15.601 1.00 91.56 315 LYS A N 1
ATOM 2417 C CA . LYS A 1 315 ? 22.725 -6.009 -17.044 1.00 91.56 315 LYS A CA 1
ATOM 2418 C C . LYS A 1 315 ? 21.554 -5.090 -17.396 1.00 91.56 315 LYS A C 1
ATOM 2420 O O . LYS A 1 315 ? 21.764 -4.109 -18.107 1.00 91.56 315 LYS A O 1
ATOM 2425 N N . ALA A 1 316 ? 20.356 -5.383 -16.888 1.00 90.50 316 ALA A N 1
ATOM 2426 C CA . ALA A 1 316 ? 19.168 -4.561 -17.116 1.00 90.50 316 ALA A CA 1
ATOM 2427 C C . ALA A 1 316 ? 19.360 -3.139 -16.567 1.00 90.50 316 ALA A C 1
ATOM 2429 O O . ALA A 1 316 ? 19.175 -2.163 -17.290 1.00 90.50 316 ALA A O 1
ATOM 2430 N N . ILE A 1 317 ? 19.833 -3.024 -15.322 1.00 93.12 317 ILE A N 1
ATOM 2431 C CA . ILE A 1 317 ? 20.093 -1.740 -14.663 1.00 93.12 317 ILE A CA 1
ATOM 2432 C C . ILE A 1 317 ? 21.111 -0.916 -15.450 1.00 93.12 317 ILE A C 1
ATOM 2434 O O . ILE A 1 317 ? 20.855 0.248 -15.748 1.00 93.12 317 ILE A O 1
ATOM 2438 N N . LEU A 1 318 ? 22.255 -1.508 -15.806 1.00 91.62 318 LEU A N 1
ATOM 2439 C CA . LEU A 1 318 ? 23.309 -0.804 -16.532 1.00 91.62 318 LEU A CA 1
ATOM 2440 C C . LEU A 1 318 ? 22.812 -0.311 -17.894 1.00 91.62 318 LEU A C 1
ATOM 2442 O O . LEU A 1 318 ? 23.034 0.850 -18.230 1.00 91.62 318 LEU A O 1
ATOM 2446 N N . SER A 1 319 ? 22.122 -1.172 -18.647 1.00 89.31 319 SER A N 1
ATOM 2447 C CA . SER A 1 319 ? 21.556 -0.826 -19.954 1.00 89.31 319 SER A CA 1
ATOM 2448 C C . SER A 1 319 ? 20.632 0.388 -19.857 1.00 89.31 319 SER A C 1
ATOM 2450 O O . SER A 1 319 ? 20.810 1.366 -20.582 1.00 89.31 319 SER A O 1
ATOM 2452 N N . GLU A 1 320 ? 19.688 0.362 -18.917 1.00 89.19 320 GLU A N 1
ATOM 2453 C CA . GLU A 1 320 ? 18.677 1.413 -18.785 1.00 89.19 320 GLU A CA 1
ATOM 2454 C C . GLU A 1 320 ? 19.240 2.715 -18.215 1.00 89.19 320 GLU A C 1
ATOM 2456 O O . GLU A 1 320 ? 18.874 3.797 -18.675 1.00 89.19 320 GLU A O 1
ATOM 2461 N N . VAL A 1 321 ? 20.182 2.648 -17.270 1.00 87.50 321 VAL A N 1
ATOM 2462 C CA . VAL A 1 321 ? 20.843 3.844 -16.722 1.00 87.50 321 VAL A CA 1
ATOM 2463 C C . VAL A 1 321 ? 21.740 4.511 -17.768 1.00 87.50 321 VAL A C 1
ATOM 2465 O O . VAL A 1 321 ? 21.751 5.742 -17.862 1.00 87.50 321 VAL A O 1
ATOM 2468 N N . VAL A 1 322 ? 22.464 3.736 -18.586 1.00 86.50 322 VAL A N 1
ATOM 2469 C CA . VAL A 1 322 ? 23.250 4.279 -19.708 1.00 86.50 322 VAL A CA 1
ATOM 2470 C C . VAL A 1 322 ? 22.319 4.901 -20.742 1.00 86.50 322 VAL A C 1
ATOM 2472 O O . VAL A 1 322 ? 22.528 6.052 -21.124 1.00 86.50 322 VAL A O 1
ATOM 2475 N N . ALA A 1 323 ? 21.255 4.199 -21.143 1.00 83.62 323 ALA A N 1
ATOM 2476 C CA . ALA A 1 323 ? 20.266 4.733 -22.072 1.00 83.62 323 ALA A CA 1
ATOM 2477 C C . ALA A 1 323 ? 19.618 6.016 -21.533 1.00 83.62 323 ALA A C 1
ATOM 2479 O O . ALA A 1 323 ? 19.467 6.987 -22.267 1.00 83.62 323 ALA A O 1
ATOM 2480 N N . PHE A 1 324 ? 19.240 6.063 -20.255 1.00 83.94 324 PHE A N 1
ATOM 2481 C CA . PHE A 1 324 ? 18.724 7.268 -19.601 1.00 83.94 324 PHE A CA 1
ATOM 2482 C C . PHE A 1 324 ? 19.740 8.415 -19.630 1.00 83.94 324 PHE A C 1
ATOM 2484 O O . PHE A 1 324 ? 19.404 9.511 -20.069 1.00 83.94 324 PHE A O 1
ATOM 2491 N N . SER A 1 325 ? 20.996 8.153 -19.263 1.00 81.00 325 SER A N 1
ATOM 2492 C CA . SER A 1 325 ? 22.065 9.161 -19.277 1.00 81.00 325 SER A CA 1
ATOM 2493 C C . SER A 1 325 ? 22.284 9.733 -20.679 1.00 81.00 325 SER A C 1
ATOM 2495 O O . SER A 1 325 ? 22.311 10.948 -20.842 1.00 81.00 325 SER A O 1
ATOM 2497 N N . MET A 1 326 ? 22.340 8.875 -21.703 1.00 79.56 326 MET A N 1
ATOM 2498 C CA . MET A 1 326 ? 22.460 9.283 -23.109 1.00 79.56 326 MET A CA 1
ATOM 2499 C C . MET A 1 326 ? 21.277 10.135 -23.585 1.00 79.56 326 MET A C 1
ATOM 2501 O O . MET A 1 326 ? 21.459 11.008 -24.424 1.00 79.56 326 MET A O 1
ATOM 2505 N N . ARG A 1 327 ? 20.071 9.892 -23.055 1.00 74.56 327 ARG A N 1
ATOM 2506 C CA . ARG A 1 327 ? 18.849 10.645 -23.388 1.00 74.56 327 ARG A CA 1
ATOM 2507 C C . ARG A 1 327 ? 18.766 11.985 -22.647 1.00 74.56 327 ARG A C 1
ATOM 2509 O O . ARG A 1 327 ? 18.230 12.942 -23.194 1.00 74.56 327 ARG A O 1
ATOM 2516 N N . CYS A 1 328 ? 19.289 12.063 -21.422 1.00 67.44 328 CYS A N 1
ATOM 2517 C CA . CYS A 1 328 ? 19.325 13.289 -20.617 1.00 67.44 328 CYS A CA 1
ATOM 2518 C C . CYS A 1 328 ? 20.502 14.209 -20.955 1.00 67.44 328 CYS A C 1
ATOM 2520 O O . CYS A 1 328 ? 20.414 15.421 -20.752 1.00 67.44 328 CYS A O 1
ATOM 2522 N N . CYS A 1 329 ? 21.600 13.662 -21.471 1.00 57.88 329 CYS A N 1
ATOM 2523 C CA . CYS A 1 329 ? 22.617 14.446 -22.145 1.00 57.88 329 CYS A CA 1
ATOM 2524 C C . CYS A 1 329 ? 22.007 14.946 -23.456 1.00 57.88 329 CYS A C 1
ATOM 2526 O O . CYS A 1 329 ? 21.908 14.196 -24.422 1.00 57.88 329 CYS A O 1
ATOM 2528 N N . ALA A 1 330 ? 21.583 16.210 -23.498 1.00 48.41 330 ALA A N 1
ATOM 2529 C CA . ALA A 1 330 ? 21.378 16.875 -24.774 1.00 48.41 330 ALA A CA 1
ATOM 2530 C C . ALA A 1 330 ? 22.710 16.789 -25.531 1.00 48.41 330 ALA A C 1
ATOM 2532 O O . ALA A 1 330 ? 23.662 17.489 -25.190 1.00 48.41 330 ALA A O 1
ATOM 2533 N N . PHE A 1 331 ? 22.806 15.887 -26.508 1.00 43.41 331 PHE A N 1
ATOM 2534 C CA . PHE A 1 331 ? 23.825 16.012 -27.532 1.00 43.41 331 PHE A CA 1
ATOM 2535 C C . PHE A 1 331 ? 23.504 17.318 -28.232 1.00 43.41 331 PHE A C 1
ATOM 2537 O O . PHE A 1 331 ? 22.504 17.402 -28.938 1.00 43.41 331 PHE A O 1
ATOM 2544 N N . ASP A 1 332 ? 24.288 18.350 -27.951 1.00 41.00 332 ASP A N 1
ATOM 2545 C CA . ASP A 1 332 ? 24.258 19.566 -28.733 1.00 41.00 332 ASP A CA 1
ATOM 2546 C C . ASP A 1 332 ? 24.954 19.238 -30.063 1.00 41.00 332 ASP A C 1
ATOM 2548 O O . ASP A 1 332 ? 26.178 19.091 -30.085 1.00 41.00 332 ASP A O 1
ATOM 2552 N N . PRO A 1 333 ? 24.218 19.077 -31.180 1.00 47.62 333 PRO A N 1
ATOM 2553 C CA . PRO A 1 333 ? 24.835 18.807 -32.474 1.00 47.62 333 PRO A CA 1
ATOM 2554 C C . PRO A 1 333 ? 25.683 19.993 -32.966 1.00 47.62 333 PRO A C 1
ATOM 2556 O O . PRO A 1 333 ? 26.322 19.888 -34.010 1.00 47.62 333 PRO A O 1
ATOM 2559 N N . THR A 1 334 ? 25.692 21.124 -32.246 1.00 44.34 334 THR A N 1
ATOM 2560 C CA . THR A 1 334 ? 26.547 22.282 -32.530 1.00 44.34 334 THR A CA 1
ATOM 2561 C C . THR A 1 334 ? 27.842 22.315 -31.709 1.00 44.34 334 THR A C 1
ATOM 2563 O O . THR A 1 334 ? 28.700 23.164 -31.978 1.00 44.34 334 THR A O 1
ATOM 2566 N N . ASP A 1 335 ? 28.047 21.380 -30.771 1.00 40.97 335 ASP A N 1
ATOM 2567 C CA . ASP A 1 335 ? 29.294 21.280 -30.007 1.00 40.97 335 ASP A CA 1
ATOM 2568 C C . ASP A 1 335 ? 30.410 20.652 -30.864 1.00 40.97 335 ASP A C 1
ATOM 2570 O O . ASP A 1 335 ? 30.615 19.439 -30.919 1.00 40.97 335 ASP A O 1
ATOM 2574 N N . LYS A 1 336 ? 31.165 21.519 -31.549 1.00 44.72 336 LYS A N 1
ATOM 2575 C CA . LYS A 1 336 ? 32.297 21.189 -32.439 1.00 44.72 336 LYS A CA 1
ATOM 2576 C C . LYS A 1 336 ? 33.477 20.481 -31.755 1.00 44.72 336 LYS A C 1
ATOM 2578 O O . LYS A 1 336 ? 34.506 20.248 -32.385 1.00 44.72 336 LYS A O 1
ATOM 2583 N N . ARG A 1 337 ? 33.389 20.143 -30.465 1.00 49.91 337 ARG A N 1
ATOM 2584 C CA . ARG A 1 337 ? 34.461 19.428 -29.749 1.00 49.91 337 ARG A CA 1
ATOM 2585 C C . ARG A 1 337 ? 34.611 17.964 -30.168 1.00 49.91 337 ARG A C 1
ATOM 2587 O O . ARG A 1 337 ? 35.646 17.375 -29.874 1.00 49.91 337 ARG A O 1
ATOM 2594 N N . MET A 1 338 ? 33.633 17.393 -30.874 1.00 41.78 338 MET A N 1
ATOM 2595 C CA . MET A 1 338 ? 33.707 16.020 -31.398 1.00 41.78 338 MET A CA 1
ATOM 2596 C C . MET A 1 338 ? 34.436 15.905 -32.752 1.00 41.78 338 MET A C 1
ATOM 2598 O O . MET A 1 338 ? 34.805 14.797 -33.132 1.00 41.78 338 MET A O 1
ATOM 2602 N N . ASP A 1 339 ? 34.752 17.017 -33.430 1.00 41.22 339 ASP A N 1
ATOM 2603 C CA . ASP A 1 339 ? 35.508 17.001 -34.701 1.00 41.22 339 ASP A CA 1
ATOM 2604 C C . ASP A 1 339 ? 37.014 16.708 -34.516 1.00 41.22 339 ASP A C 1
ATOM 2606 O O . ASP A 1 339 ? 37.751 16.558 -35.490 1.00 41.22 339 ASP A O 1
ATOM 2610 N N . TYR A 1 340 ? 37.500 16.605 -33.273 1.00 43.25 340 TYR A N 1
ATOM 2611 C CA . TYR A 1 340 ? 38.922 16.385 -32.979 1.00 43.25 340 TYR A CA 1
ATOM 2612 C C . TYR A 1 340 ? 39.341 14.916 -32.828 1.00 43.25 340 TYR A C 1
ATOM 2614 O O . TYR A 1 340 ? 40.527 14.656 -32.636 1.00 43.25 340 TYR A O 1
ATOM 2622 N N . ILE A 1 341 ? 38.418 13.950 -32.932 1.00 45.19 341 ILE A N 1
ATOM 2623 C CA . ILE A 1 341 ? 38.751 12.517 -32.783 1.00 45.19 341 ILE A CA 1
ATOM 2624 C C . ILE A 1 341 ? 38.902 11.803 -34.141 1.00 45.19 341 ILE A C 1
ATOM 2626 O O . ILE A 1 341 ? 39.430 10.699 -34.195 1.00 45.19 341 ILE A O 1
ATOM 2630 N N . SER A 1 342 ? 38.544 12.432 -35.265 1.00 36.44 342 SER A N 1
ATOM 2631 C CA . SER A 1 342 ? 38.688 11.821 -36.599 1.00 36.44 342 SER A CA 1
ATOM 2632 C C . SER A 1 342 ? 39.940 12.244 -37.381 1.00 36.44 342 SER A C 1
ATOM 2634 O O . SER A 1 342 ? 40.009 11.966 -38.572 1.00 36.44 342 SER A O 1
ATOM 2636 N N . ASN A 1 343 ? 40.920 12.903 -36.751 1.00 37.00 343 ASN A N 1
ATOM 2637 C CA . ASN A 1 343 ? 42.193 13.286 -37.386 1.00 37.00 343 ASN A CA 1
ATOM 2638 C C . ASN A 1 343 ? 43.413 12.984 -36.490 1.00 37.00 343 ASN A C 1
ATOM 2640 O O . ASN A 1 343 ? 44.247 13.862 -36.251 1.00 37.00 343 ASN A O 1
ATOM 2644 N N . GLN A 1 344 ? 43.525 11.746 -36.002 1.00 36.06 344 GLN A N 1
ATOM 2645 C CA . GLN A 1 344 ? 44.807 11.168 -35.578 1.00 36.06 344 GLN A CA 1
ATOM 2646 C C . GLN A 1 344 ? 44.997 9.776 -36.159 1.00 36.06 344 GLN A C 1
ATOM 2648 O O . GLN A 1 344 ? 44.029 8.985 -36.103 1.00 36.06 344 GLN A O 1
#

Radius of gyration: 24.68 Å; Cα contacts (8 Å, |Δi|>4): 340; chains: 1; bounding box: 73×56×68 Å

Organism: Mucor circinelloides f. lusitanicus (NCBI:txid29924)

Mean predicted aligned error: 11.67 Å

pLDDT: mean 78.76, std 18.14, range [30.66, 98.06]

Sequence (344 aa):
MVLVPKSIPNFARQFCSKLKPPDGACSSNTKEILSLLVSDIEETIIRSENPSFTIPSLLALFNQCLPICIDEKLHDIIATIVTVMQRLVTFSATAADQLVKGVKLNLTNSSVYNLVLVLAMYSFKTPPTMYYVVKEFQDVVHANSNDIIILGQKCSTMSREIAEALEYKQTPPQARETVRCILSILSVVGAGHSKSTLTFLLTDVAFLKLLSVDTPLDIVDKACAVLALCLRDVDSIELDIDAGDNMPLFVVTQLCGLLLLIGEPPDYYPNTRSNKQGNKSSPSQWCSLCKRVCDLLRLVAMLKLPESIALLNKKAILSEVVAFSMRCCAFDPTDKRMDYISNQ

Solvent-accessible surface area (backbone atoms only — not comparable to full-atom values): 19917 Å² total; per-residue (Å²): 134,86,78,54,79,85,49,39,55,60,49,26,53,61,54,38,57,61,60,55,78,61,92,85,61,57,55,73,66,57,51,50,56,47,50,53,53,40,48,54,50,29,50,46,56,55,69,53,84,47,69,88,55,38,46,58,52,50,54,52,52,50,46,61,48,46,60,59,31,58,78,54,61,39,60,68,40,50,38,50,51,42,49,49,52,29,50,44,42,75,76,28,69,66,43,34,52,51,47,46,48,30,43,75,76,40,43,91,80,11,54,62,44,51,51,39,56,54,41,58,76,60,48,74,57,45,76,22,88,47,43,64,58,45,65,72,41,66,90,46,81,55,99,44,77,66,45,40,43,53,46,16,63,74,68,77,42,60,39,64,64,50,51,63,35,55,44,58,60,80,57,60,90,58,42,68,59,36,51,52,30,45,48,51,42,50,40,51,44,26,65,75,51,96,59,50,72,44,51,67,55,57,70,35,64,40,57,44,62,42,47,37,88,53,33,59,65,76,55,30,52,46,49,54,54,38,49,48,35,31,52,68,45,37,96,74,50,78,74,94,64,72,91,81,60,96,54,56,51,65,47,55,55,30,50,49,55,54,52,67,60,85,59,84,61,76,87,79,56,94,82,70,94,70,77,97,70,94,70,84,78,70,77,51,71,62,58,56,43,53,53,52,44,53,53,46,52,54,51,59,64,63,42,67,56,62,68,72,48,42,52,44,36,42,53,53,51,51,52,46,53,49,53,36,50,60,63,70,47,75,78,58,92,79,59,70,78,68,72,70,73,83,78,121

Secondary structure (DSSP, 8-state):
----GGGHHHHHHHHHHTTSPPTTSS-HHHHHHHHHHHHHHHHHHHT---HHHHHHHHHHHHHHHHHHHHHTT-HHHHHHHHHHHHHHHHH-HHHHHHHHHHHHH-STTSHHHHHHHHHHT--S-PPPTTHHHHHH-TT--S--HHHHHHHHHHTTS-HHHHHHHTS--PPPTTHHHHHHHHHHHHHHHHHSSSS-S-GGGGT-HHHHTTSSTTS-HHHHHHHHHHHHHHTTTGGG------TT--S--HHHHHHHHHHT--S--GGG-TT----------PPPHHHHHHHHHHHHHHHHHTS---HHHHHHHHHHHHHHHHHHHHHHS---TT-GGGGGSS--